Protein AF-A0A317U002-F1 (afdb_monomer_lite)

Sequence (296 aa):
SGICDQMRPELVIISLRNTHTSTTYTNFAEMVWNYVRNEPTSPEFNELAKSNKTKNYAREIAAQIRRLSRWWYPEQPKNKEYNEEREAYFDKIIEKAFIKEVFIVGKNNKLNSNSLIVNSLKDVTRNYRWGTQTDLQELARIYNINLHTLINGNAPYKPADTPQRPIITMDNQHNLHWTTCISFLGSNFKGKRYDSYTKDSVISKQEIKDIMQTYTQGFVALVTKRNHLEKAMQIIQLCDNRDFNVSDIVRMLSNYLQRSNFNNNSSFKKRADYIIARAEYFNEAADKPDGLDLSV

pLDDT: mean 72.38, std 18.13, range [23.83, 97.25]

Structure (mmCIF, N/CA/C/O backbone):
data_AF-A0A317U002-F1
#
_entry.id   AF-A0A317U002-F1
#
loop_
_atom_site.group_PDB
_atom_site.id
_atom_site.type_symbol
_atom_site.label_atom_id
_atom_site.label_alt_id
_atom_site.label_comp_id
_atom_site.label_asym_id
_atom_site.label_entity_id
_atom_site.label_seq_id
_atom_site.pdbx_PDB_ins_code
_atom_site.Cartn_x
_atom_site.Cartn_y
_atom_site.Cartn_z
_atom_site.occupancy
_atom_site.B_iso_or_equiv
_atom_site.auth_seq_id
_atom_site.auth_comp_id
_atom_site.auth_asym_id
_atom_site.auth_atom_id
_atom_site.pdbx_PDB_model_num
ATOM 1 N N . SER A 1 1 ? -21.652 -3.286 8.335 1.00 31.08 1 SER A N 1
ATOM 2 C CA . SER A 1 1 ? -21.401 -2.598 7.047 1.00 31.08 1 SER A CA 1
ATOM 3 C C . SER A 1 1 ? -20.939 -1.179 7.348 1.00 31.08 1 SER A C 1
ATOM 5 O O . SER A 1 1 ? -21.505 -0.576 8.245 1.00 31.08 1 SER A O 1
ATOM 7 N N . GLY A 1 2 ? -19.911 -0.654 6.668 1.00 29.95 2 GLY A N 1
ATOM 8 C CA . GLY A 1 2 ? -19.576 0.781 6.769 1.00 29.95 2 GLY A CA 1
ATOM 9 C C . GLY A 1 2 ? -18.211 1.170 7.355 1.00 29.95 2 GLY A C 1
ATOM 10 O O . GLY A 1 2 ? -18.153 2.056 8.197 1.00 29.95 2 GLY A O 1
ATOM 11 N N . ILE A 1 3 ? -17.107 0.570 6.889 1.00 23.83 3 ILE A N 1
ATOM 12 C CA . ILE A 1 3 ? -15.757 1.176 7.029 1.00 23.83 3 ILE A CA 1
ATOM 13 C C . ILE A 1 3 ? -15.038 1.318 5.664 1.00 23.83 3 ILE A C 1
ATOM 15 O O . ILE A 1 3 ? -14.108 2.107 5.535 1.00 23.83 3 ILE A O 1
ATOM 19 N N . CYS A 1 4 ? -15.499 0.645 4.599 1.00 26.03 4 CYS A N 1
ATOM 20 C CA . CYS A 1 4 ? -14.847 0.690 3.278 1.00 26.03 4 CYS A CA 1
ATOM 21 C C . CYS A 1 4 ? -15.161 1.930 2.415 1.00 26.03 4 CYS A C 1
ATOM 23 O O . CYS A 1 4 ? -14.442 2.172 1.453 1.00 26.03 4 CYS A O 1
ATOM 25 N N . ASP A 1 5 ? -16.152 2.761 2.757 1.00 26.30 5 ASP A N 1
ATOM 26 C CA . ASP A 1 5 ? -16.607 3.852 1.869 1.00 26.30 5 ASP A CA 1
ATOM 27 C C . ASP A 1 5 ? -15.737 5.128 1.896 1.00 26.30 5 ASP A C 1
ATOM 29 O O . ASP A 1 5 ? -16.110 6.148 1.315 1.00 26.30 5 ASP A O 1
ATOM 33 N N . GLN A 1 6 ? -14.576 5.126 2.569 1.00 29.81 6 GLN A N 1
ATOM 34 C CA . GLN A 1 6 ? -13.790 6.355 2.782 1.00 29.81 6 GLN A CA 1
ATOM 35 C C . GLN A 1 6 ? -12.279 6.279 2.502 1.00 29.81 6 GLN A C 1
ATOM 37 O O . GLN A 1 6 ? -11.559 7.201 2.889 1.00 29.81 6 GLN A O 1
ATOM 42 N N . MET A 1 7 ? -11.766 5.299 1.746 1.00 34.97 7 MET A N 1
ATOM 43 C CA . MET A 1 7 ? -10.474 5.525 1.068 1.00 34.97 7 MET A CA 1
ATOM 44 C C . MET A 1 7 ? -10.693 6.454 -0.130 1.00 34.97 7 MET A C 1
ATOM 46 O O . MET A 1 7 ? -10.945 6.030 -1.256 1.00 34.97 7 MET A O 1
ATOM 50 N N . ARG A 1 8 ? -10.653 7.763 0.137 1.00 39.03 8 ARG A N 1
ATOM 51 C CA . ARG A 1 8 ? -10.817 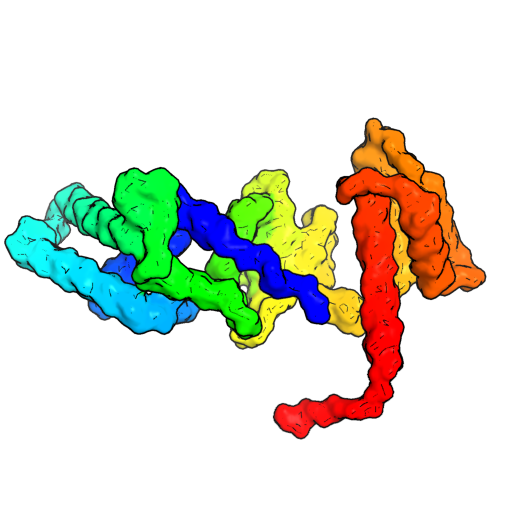8.801 -0.885 1.00 39.03 8 ARG A CA 1
ATOM 52 C C . ARG A 1 8 ? -9.689 8.718 -1.932 1.00 39.03 8 ARG A C 1
ATOM 54 O O . ARG A 1 8 ? -8.531 8.534 -1.550 1.00 39.03 8 ARG A O 1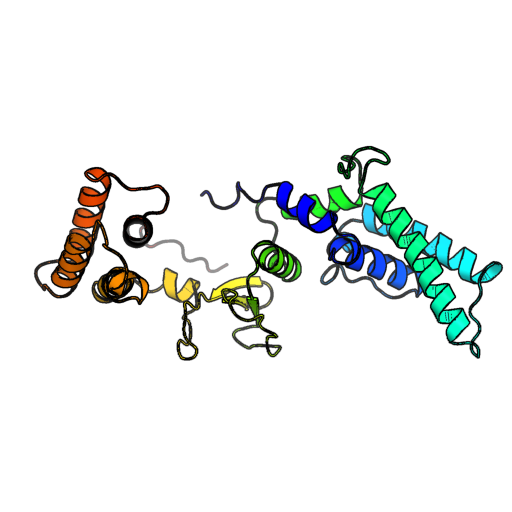
ATOM 61 N N . PRO A 1 9 ? -9.971 9.005 -3.222 1.00 40.53 9 PRO A N 1
ATOM 62 C CA . PRO A 1 9 ? -8.965 9.183 -4.285 1.00 40.53 9 PRO A CA 1
ATOM 63 C C . PRO A 1 9 ? -7.830 10.167 -3.939 1.00 40.53 9 PRO A C 1
ATOM 65 O O . PRO A 1 9 ? -6.773 10.164 -4.565 1.00 40.53 9 PRO A O 1
ATOM 68 N N . GLU A 1 10 ? -8.047 11.013 -2.932 1.00 36.78 10 GLU A N 1
ATOM 69 C CA . GLU A 1 10 ? -7.099 11.976 -2.374 1.00 36.78 10 GLU A CA 1
ATOM 70 C C . GLU A 1 10 ? -5.808 11.326 -1.835 1.00 36.78 10 GLU A C 1
ATOM 72 O O . GLU A 1 10 ? -4.740 11.919 -1.971 1.00 36.78 10 GLU A O 1
ATOM 77 N N . LEU A 1 11 ? -5.858 10.097 -1.303 1.00 42.50 11 LEU A N 1
ATOM 78 C CA . LEU A 1 11 ? -4.670 9.401 -0.775 1.00 42.50 11 LEU A CA 1
ATOM 79 C C . LEU A 1 11 ? -3.708 8.958 -1.892 1.00 42.50 11 LEU A C 1
ATOM 81 O O . LEU A 1 11 ? -2.495 9.151 -1.782 1.00 42.50 11 LEU A O 1
ATOM 85 N N . VAL A 1 12 ? -4.253 8.475 -3.014 1.00 47.28 12 VAL A N 1
ATOM 86 C CA . VAL A 1 12 ? -3.488 8.163 -4.237 1.00 47.28 12 VAL A CA 1
ATOM 87 C C . VAL A 1 12 ? -2.852 9.440 -4.805 1.00 47.28 12 VAL A C 1
ATOM 89 O O . VAL A 1 12 ? -1.703 9.436 -5.241 1.00 47.28 12 VAL A O 1
ATOM 92 N N . ILE A 1 13 ? -3.567 10.568 -4.731 1.00 45.62 13 ILE A N 1
ATOM 93 C CA . ILE A 1 13 ? -3.081 11.880 -5.185 1.00 45.62 13 ILE A CA 1
ATOM 94 C C . ILE A 1 13 ? -1.908 12.385 -4.327 1.00 45.62 13 ILE A C 1
ATOM 96 O O . ILE A 1 13 ? -0.990 12.997 -4.871 1.00 45.62 13 ILE A O 1
ATOM 100 N N . ILE A 1 14 ? -1.899 12.137 -3.012 1.00 43.91 14 ILE A N 1
ATOM 101 C CA . ILE A 1 14 ? -0.808 12.565 -2.115 1.00 43.91 14 ILE A CA 1
ATOM 102 C C . ILE A 1 14 ? 0.479 11.771 -2.383 1.00 43.91 14 ILE A C 1
ATOM 104 O O . ILE A 1 14 ? 1.555 12.369 -2.413 1.00 43.91 14 ILE A O 1
ATOM 108 N N . SER A 1 15 ? 0.387 10.458 -2.624 1.00 47.19 15 SER A N 1
ATOM 109 C CA . SER A 1 15 ? 1.554 9.608 -2.929 1.00 47.19 15 SER A CA 1
ATOM 110 C C . SER A 1 15 ? 2.247 9.980 -4.248 1.00 47.19 15 SER A C 1
ATOM 112 O O . SER A 1 15 ? 3.460 9.846 -4.370 1.00 47.19 15 SER A O 1
ATOM 114 N N . LEU A 1 16 ? 1.513 10.522 -5.224 1.00 52.19 16 LEU A N 1
ATOM 115 C CA . LEU A 1 16 ? 2.057 10.863 -6.544 1.00 52.19 16 LEU A CA 1
ATOM 116 C C . LEU A 1 16 ? 2.751 12.238 -6.604 1.00 52.19 16 LEU A C 1
ATOM 118 O O . LEU A 1 16 ? 3.517 12.489 -7.529 1.00 52.19 16 LEU A O 1
ATOM 122 N N . ARG A 1 17 ? 2.511 13.142 -5.642 1.00 49.91 17 ARG A N 1
ATOM 123 C CA . ARG A 1 17 ? 2.980 14.546 -5.704 1.00 49.91 17 ARG A CA 1
ATOM 124 C C . ARG A 1 17 ? 4.478 14.757 -5.452 1.00 49.91 17 ARG A C 1
ATOM 126 O O . ARG A 1 17 ? 4.971 15.823 -5.803 1.00 49.91 17 ARG A O 1
ATOM 133 N N . ASN A 1 18 ? 5.190 13.783 -4.883 1.00 54.31 18 ASN A N 1
ATOM 134 C CA . ASN A 1 18 ? 6.650 13.805 -4.740 1.00 54.31 18 ASN A CA 1
ATOM 135 C C . ASN A 1 18 ? 7.247 12.631 -5.530 1.00 54.31 18 ASN A C 1
ATOM 137 O O . ASN A 1 18 ? 7.277 11.508 -5.036 1.00 54.31 18 ASN A O 1
ATOM 141 N N . THR A 1 19 ? 7.710 12.876 -6.758 1.00 51.50 19 THR A N 1
ATOM 142 C CA . THR A 1 19 ? 8.148 11.823 -7.697 1.00 51.50 19 THR A CA 1
ATOM 143 C C . THR A 1 19 ? 9.286 10.964 -7.143 1.00 51.50 19 THR A C 1
ATOM 145 O O . THR A 1 19 ? 9.189 9.745 -7.193 1.00 51.50 19 THR A O 1
ATOM 148 N N . HIS A 1 20 ? 10.301 11.560 -6.511 1.00 44.16 20 HIS A N 1
ATOM 149 C CA . HIS A 1 20 ? 11.453 10.820 -5.970 1.00 44.16 20 HIS A CA 1
ATOM 150 C C . HIS A 1 20 ? 11.177 10.020 -4.683 1.00 44.16 20 HIS A C 1
ATOM 152 O O . HIS A 1 20 ? 12.019 9.224 -4.279 1.00 44.16 20 HIS A O 1
ATOM 158 N N . THR A 1 21 ? 10.024 10.206 -4.027 1.00 51.72 21 THR A N 1
ATOM 159 C CA . THR A 1 21 ? 9.635 9.445 -2.819 1.00 51.72 21 THR A CA 1
ATOM 160 C C . THR A 1 21 ? 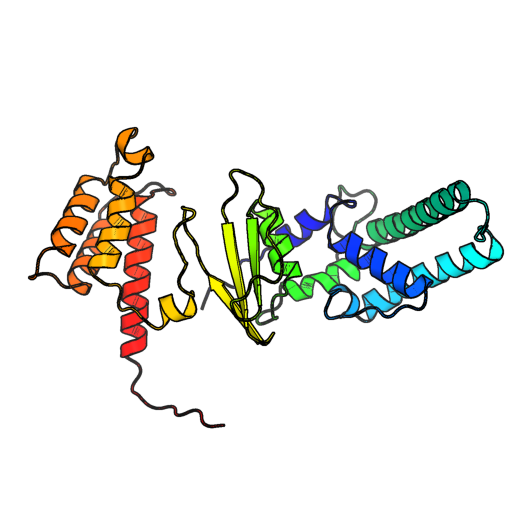8.306 8.708 -2.978 1.00 51.72 21 THR A C 1
ATOM 162 O O . THR A 1 21 ? 7.774 8.163 -2.011 1.00 51.72 21 THR A O 1
ATOM 165 N N . SER A 1 22 ? 7.769 8.674 -4.200 1.00 64.31 22 SER A N 1
ATOM 166 C CA . SER A 1 22 ? 6.554 7.942 -4.532 1.00 64.31 22 SER A CA 1
ATOM 167 C C . SER A 1 22 ? 6.888 6.475 -4.776 1.00 64.31 22 SER A C 1
ATOM 169 O O . SER A 1 22 ? 7.541 6.145 -5.764 1.00 64.31 22 SER A O 1
ATOM 171 N N . THR A 1 23 ? 6.367 5.573 -3.945 1.00 68.88 23 THR A N 1
ATOM 172 C CA . THR A 1 23 ? 6.436 4.119 -4.189 1.00 68.88 23 THR A CA 1
ATOM 173 C C . THR A 1 23 ? 5.848 3.729 -5.541 1.00 68.88 23 THR A C 1
ATOM 175 O O . THR A 1 23 ? 6.306 2.778 -6.162 1.00 68.88 23 THR A O 1
ATOM 178 N N . THR A 1 24 ? 4.881 4.492 -6.061 1.00 75.88 24 THR A N 1
ATOM 179 C CA . THR A 1 24 ? 4.344 4.257 -7.407 1.00 75.88 24 THR A CA 1
ATOM 180 C C . THR A 1 24 ? 5.380 4.552 -8.493 1.00 75.88 24 THR A C 1
ATOM 182 O O . THR A 1 24 ? 5.491 3.785 -9.450 1.00 75.88 24 THR A O 1
ATOM 185 N N . TYR A 1 25 ? 6.146 5.640 -8.354 1.00 81.25 25 TYR A N 1
ATOM 186 C CA . TYR A 1 25 ? 7.259 5.924 -9.259 1.00 81.25 25 TYR A CA 1
ATOM 187 C C . TYR A 1 25 ? 8.342 4.851 -9.137 1.00 81.25 25 TYR A C 1
ATOM 189 O O . TYR A 1 25 ? 8.749 4.305 -10.158 1.00 81.25 25 TYR A O 1
ATOM 197 N N . THR A 1 26 ? 8.743 4.492 -7.912 1.00 78.62 26 THR A N 1
ATOM 198 C CA . THR A 1 26 ? 9.732 3.433 -7.661 1.00 78.62 26 THR A CA 1
ATOM 199 C C . THR A 1 26 ? 9.319 2.118 -8.319 1.00 78.62 26 THR A C 1
ATOM 201 O O . THR A 1 26 ? 10.089 1.563 -9.096 1.00 78.62 26 THR A O 1
ATOM 204 N N . ASN A 1 27 ? 8.074 1.679 -8.119 1.00 81.94 27 ASN A N 1
ATOM 205 C CA . ASN A 1 27 ? 7.542 0.459 -8.726 1.00 81.94 27 ASN A CA 1
ATOM 206 C C . ASN A 1 27 ? 7.508 0.545 -10.258 1.00 81.94 27 ASN A C 1
ATOM 208 O O . ASN A 1 27 ? 7.795 -0.434 -10.948 1.00 81.94 27 ASN A O 1
ATOM 212 N N . PHE A 1 28 ? 7.149 1.700 -10.824 1.00 87.56 28 PHE A N 1
ATOM 213 C CA . PHE A 1 28 ? 7.162 1.873 -12.275 1.00 87.56 28 PHE A CA 1
ATOM 214 C C . PHE A 1 28 ? 8.589 1.820 -12.833 1.00 87.56 28 PHE A C 1
ATOM 216 O O . PHE A 1 28 ? 8.831 1.118 -13.814 1.00 87.56 28 PHE A O 1
ATOM 223 N N . ALA A 1 29 ? 9.528 2.520 -12.195 1.00 86.00 29 ALA A N 1
ATOM 224 C CA . ALA A 1 29 ? 10.922 2.574 -12.609 1.00 86.00 29 ALA A CA 1
ATOM 225 C C . ALA A 1 29 ? 11.606 1.209 -12.507 1.00 86.00 29 ALA A C 1
ATOM 227 O O . ALA A 1 29 ? 12.242 0.776 -13.466 1.00 86.00 29 ALA A O 1
ATOM 228 N N . GLU A 1 30 ? 11.404 0.493 -11.401 1.00 85.06 30 GLU A N 1
ATOM 229 C CA . GLU A 1 30 ? 11.897 -0.872 -11.222 1.00 85.06 30 GLU A CA 1
ATOM 230 C C . GLU A 1 30 ? 11.338 -1.808 -12.299 1.00 85.06 30 GLU A C 1
ATOM 232 O O . GLU A 1 30 ? 12.091 -2.533 -12.940 1.00 85.06 30 GLU A O 1
ATOM 237 N N . MET A 1 31 ? 10.034 -1.741 -12.587 1.00 90.25 31 MET A N 1
ATOM 238 C CA . MET A 1 31 ? 9.432 -2.555 -13.646 1.00 90.25 31 MET A CA 1
ATOM 239 C C . MET A 1 31 ? 10.043 -2.257 -15.024 1.00 90.25 31 MET A C 1
ATOM 241 O O . MET A 1 31 ? 10.293 -3.185 -15.795 1.00 90.25 31 MET A O 1
ATOM 245 N N . VAL A 1 32 ? 10.302 -0.986 -15.352 1.00 93.88 32 VAL A N 1
ATOM 246 C CA . VAL A 1 32 ? 10.993 -0.622 -16.600 1.00 93.88 32 VAL A CA 1
ATOM 247 C C . VAL A 1 32 ? 12.404 -1.204 -16.621 1.00 93.88 32 VAL A C 1
ATOM 249 O O . VAL A 1 32 ? 12.782 -1.808 -17.623 1.00 93.88 32 VAL A O 1
ATOM 252 N N . TRP A 1 33 ? 13.162 -1.071 -15.534 1.00 89.38 33 TRP A N 1
ATOM 253 C CA . TRP A 1 33 ? 14.523 -1.595 -15.432 1.00 89.38 33 TRP A CA 1
ATOM 254 C C . TRP A 1 33 ? 14.590 -3.118 -15.529 1.00 89.38 33 TRP A C 1
ATOM 256 O O . TRP A 1 33 ? 15.413 -3.638 -16.286 1.00 89.38 33 TRP A O 1
ATOM 266 N N . ASN A 1 34 ? 13.678 -3.826 -14.865 1.00 88.25 34 ASN A N 1
ATOM 267 C CA . ASN A 1 34 ? 13.561 -5.277 -14.968 1.00 88.25 34 ASN A CA 1
ATOM 268 C C . ASN A 1 34 ? 13.306 -5.672 -16.421 1.00 88.25 34 ASN A C 1
ATOM 270 O O . ASN A 1 34 ? 13.994 -6.533 -16.970 1.00 88.25 34 ASN A O 1
ATOM 274 N N . TYR A 1 35 ? 12.400 -4.964 -17.110 1.00 94.44 35 TYR A N 1
ATOM 275 C CA . TYR A 1 35 ? 12.258 -5.163 -18.543 1.00 94.44 35 TYR A CA 1
ATOM 276 C C . TYR A 1 35 ? 13.557 -4.853 -19.273 1.00 94.44 35 TYR A C 1
ATOM 278 O O . TYR A 1 35 ? 14.008 -5.733 -19.981 1.00 94.44 35 TYR A O 1
ATOM 286 N N . VAL A 1 36 ? 14.228 -3.712 -19.099 1.00 91.62 36 VAL A N 1
ATOM 287 C CA . VAL A 1 36 ? 15.509 -3.425 -19.784 1.00 91.62 36 VAL A CA 1
ATOM 288 C C . VAL A 1 36 ? 16.495 -4.597 -19.661 1.00 91.62 36 VAL A C 1
ATOM 290 O O . VAL A 1 36 ? 17.030 -5.021 -20.689 1.00 91.62 36 VAL A O 1
ATOM 293 N N . ARG A 1 37 ? 16.620 -5.182 -18.464 1.00 88.94 37 ARG A N 1
ATOM 294 C CA . ARG A 1 37 ? 17.551 -6.268 -18.104 1.00 88.94 37 ARG A CA 1
ATOM 295 C C . ARG A 1 37 ? 17.073 -7.688 -18.447 1.00 88.94 37 ARG A C 1
ATOM 297 O O . ARG A 1 37 ? 17.836 -8.632 -18.290 1.00 88.94 37 ARG A O 1
ATOM 304 N N . ASN A 1 38 ? 15.861 -7.850 -18.987 1.00 87.62 38 ASN A N 1
ATOM 305 C CA . ASN A 1 38 ? 15.193 -9.154 -19.169 1.00 87.62 38 ASN A CA 1
ATOM 306 C C . ASN A 1 38 ? 14.967 -9.921 -17.851 1.00 87.62 38 ASN A C 1
ATOM 308 O O . ASN A 1 38 ? 14.936 -11.149 -17.834 1.00 87.62 38 ASN A O 1
ATOM 312 N N . GLU A 1 39 ? 14.776 -9.197 -16.758 1.00 83.25 39 GLU A N 1
ATOM 313 C CA . GLU A 1 39 ? 14.458 -9.743 -15.446 1.00 83.25 39 GLU A CA 1
ATOM 314 C C . GLU A 1 39 ? 12.933 -9.843 -15.255 1.00 83.25 39 GLU A C 1
ATOM 316 O O . GLU A 1 39 ? 12.160 -9.064 -15.835 1.00 83.25 39 GLU A O 1
ATOM 321 N N . PRO A 1 40 ? 12.455 -10.816 -14.462 1.00 77.38 40 PRO A N 1
ATOM 322 C CA . PRO A 1 40 ? 11.034 -10.947 -14.177 1.00 77.38 40 PRO A CA 1
ATOM 323 C C . PRO A 1 40 ? 10.522 -9.754 -13.359 1.00 77.38 40 PRO A C 1
ATOM 325 O O . PRO A 1 40 ? 11.196 -9.238 -12.476 1.00 77.38 40 PRO A O 1
ATOM 328 N N . THR A 1 41 ? 9.279 -9.340 -13.613 1.00 74.88 41 THR A N 1
ATOM 329 C CA . THR A 1 41 ? 8.548 -8.424 -12.724 1.00 74.88 41 THR A CA 1
ATOM 330 C C . THR A 1 41 ? 7.482 -9.218 -11.983 1.00 74.88 41 THR A C 1
ATOM 332 O O . THR A 1 41 ? 6.560 -9.736 -12.617 1.00 74.88 41 THR A O 1
ATOM 335 N N . SER A 1 42 ? 7.594 -9.317 -10.658 1.00 71.06 42 SER A N 1
ATOM 336 C CA . SER A 1 42 ? 6.609 -10.039 -9.851 1.00 71.06 42 SER A CA 1
ATOM 337 C C . SER A 1 42 ? 5.379 -9.166 -9.560 1.00 71.06 42 SER A C 1
ATOM 339 O O . SER A 1 42 ? 5.527 -8.090 -8.978 1.00 71.06 42 SER A O 1
ATOM 341 N N . PRO A 1 43 ? 4.155 -9.613 -9.900 1.00 67.81 43 PRO A N 1
ATOM 342 C CA . PRO A 1 43 ? 2.920 -8.924 -9.522 1.00 67.81 43 PRO A CA 1
ATOM 343 C C . PRO A 1 43 ? 2.605 -9.003 -8.020 1.00 67.81 43 PRO A C 1
ATOM 345 O O . PRO A 1 43 ? 1.695 -8.316 -7.561 1.00 67.81 43 PRO A O 1
ATOM 348 N N . GLU A 1 44 ? 3.337 -9.826 -7.266 1.00 58.28 44 GLU A N 1
ATOM 349 C CA . GLU A 1 44 ? 3.209 -9.946 -5.809 1.00 58.28 44 GLU A CA 1
ATOM 350 C C . GLU A 1 44 ? 3.908 -8.788 -5.088 1.00 58.28 44 GLU A C 1
ATOM 352 O O . GLU A 1 44 ? 3.410 -8.308 -4.074 1.00 58.28 44 GLU A O 1
ATOM 357 N N . PHE A 1 45 ? 5.024 -8.304 -5.647 1.00 61.34 45 PHE A N 1
ATOM 358 C CA . PHE A 1 45 ? 5.827 -7.213 -5.082 1.00 61.34 45 PHE A CA 1
ATOM 359 C C . PHE A 1 45 ? 5.640 -5.883 -5.825 1.00 61.34 45 PHE A C 1
ATOM 361 O O . PHE A 1 45 ? 5.938 -4.823 -5.284 1.00 61.34 45 PHE A O 1
ATOM 368 N N . ASN A 1 46 ? 5.103 -5.922 -7.049 1.00 70.81 46 ASN A N 1
ATOM 369 C CA . ASN A 1 46 ? 4.839 -4.744 -7.863 1.00 70.81 46 ASN A CA 1
ATOM 370 C C . ASN A 1 46 ? 3.380 -4.713 -8.336 1.00 70.81 46 ASN A C 1
ATOM 372 O O . ASN A 1 46 ? 2.998 -5.314 -9.342 1.00 70.81 46 ASN A O 1
ATOM 376 N N . GLU A 1 47 ? 2.568 -3.942 -7.620 1.00 71.44 47 GLU A N 1
ATOM 377 C CA . GLU A 1 47 ? 1.150 -3.686 -7.894 1.00 71.44 47 GLU A CA 1
ATOM 378 C C . GLU A 1 47 ? 0.852 -3.308 -9.355 1.00 71.44 47 GLU A C 1
ATOM 380 O O . GLU A 1 47 ? -0.137 -3.759 -9.939 1.00 71.44 47 GLU A O 1
ATOM 385 N N . LEU A 1 48 ? 1.731 -2.521 -9.985 1.00 78.88 48 LEU A N 1
ATOM 386 C CA . LEU A 1 48 ? 1.548 -2.069 -11.365 1.00 78.88 48 LEU A CA 1
ATOM 387 C C . LEU A 1 48 ? 1.641 -3.229 -12.367 1.00 78.88 48 LEU A C 1
ATOM 389 O O . LEU A 1 48 ? 1.019 -3.176 -13.432 1.00 78.88 48 LEU A O 1
ATOM 393 N N . ALA A 1 49 ? 2.351 -4.306 -12.019 1.00 82.50 49 ALA A N 1
ATOM 394 C CA . ALA A 1 49 ? 2.509 -5.484 -12.867 1.00 82.50 49 ALA A CA 1
ATOM 395 C C . ALA A 1 49 ? 1.236 -6.353 -12.958 1.00 82.50 49 ALA A C 1
ATOM 397 O O . ALA A 1 49 ? 1.115 -7.186 -13.867 1.00 82.50 49 ALA A O 1
ATOM 398 N N . LYS A 1 50 ? 0.235 -6.117 -12.096 1.00 79.12 50 LYS A N 1
ATOM 399 C CA . LYS A 1 50 ? -1.106 -6.719 -12.223 1.00 79.12 50 LYS A CA 1
ATOM 400 C C . LYS A 1 50 ? -1.842 -6.209 -13.472 1.00 79.12 50 LYS A C 1
ATOM 402 O O . LYS A 1 50 ? -2.636 -6.932 -14.070 1.00 79.12 50 LYS A O 1
ATOM 407 N N . SER A 1 51 ? -1.539 -4.991 -13.931 1.00 83.81 51 SER A N 1
ATOM 408 C CA . SER A 1 51 ? -2.151 -4.384 -15.118 1.00 83.81 51 SER A CA 1
ATOM 409 C C . SER A 1 51 ? -1.370 -4.708 -16.393 1.00 83.81 51 SER A C 1
ATOM 411 O O . SER A 1 51 ? -0.244 -4.251 -16.592 1.00 83.81 51 SER A O 1
ATOM 413 N N . ASN A 1 52 ? -1.989 -5.437 -17.330 1.00 87.62 52 ASN A N 1
ATOM 414 C CA . ASN A 1 52 ? -1.392 -5.686 -18.651 1.00 87.62 52 ASN A CA 1
ATOM 415 C C . ASN A 1 52 ? -1.104 -4.391 -19.423 1.00 87.62 52 ASN A C 1
ATOM 417 O O . ASN A 1 52 ? -0.090 -4.309 -20.112 1.00 87.62 52 ASN A O 1
ATOM 421 N N . LYS A 1 53 ? -1.951 -3.364 -19.274 1.00 89.00 53 LYS A N 1
ATOM 422 C CA . LYS A 1 53 ? -1.739 -2.068 -19.932 1.00 89.00 53 LYS A CA 1
ATOM 423 C C . LYS A 1 53 ? -0.499 -1.363 -19.382 1.00 89.00 53 LYS A C 1
ATOM 425 O O . LYS A 1 53 ? 0.322 -0.886 -20.157 1.00 89.00 53 LYS A O 1
ATOM 430 N N . THR A 1 54 ? -0.330 -1.366 -18.061 1.00 88.94 54 THR A N 1
ATOM 431 C CA . THR A 1 54 ? 0.823 -0.738 -17.403 1.00 88.94 54 THR A CA 1
ATOM 432 C C . THR A 1 54 ? 2.114 -1.498 -17.713 1.00 88.94 54 THR A C 1
ATOM 434 O O . THR A 1 54 ? 3.132 -0.875 -18.006 1.00 88.94 54 THR A O 1
ATOM 437 N N . LYS A 1 55 ? 2.064 -2.839 -17.771 1.00 91.81 55 LYS A N 1
ATOM 438 C CA . LYS A 1 55 ? 3.188 -3.667 -18.241 1.00 91.81 55 LYS A CA 1
ATOM 439 C C . LYS A 1 55 ? 3.592 -3.347 -19.676 1.00 91.81 55 LYS A C 1
ATOM 441 O O . LYS A 1 55 ? 4.779 -3.223 -19.950 1.00 91.81 55 LYS A O 1
ATOM 446 N N . ASN A 1 56 ? 2.629 -3.223 -20.589 1.00 93.75 56 ASN A N 1
ATOM 447 C CA . ASN A 1 56 ? 2.923 -2.901 -21.985 1.00 93.75 56 ASN A CA 1
ATOM 448 C C . ASN A 1 56 ? 3.566 -1.519 -22.113 1.00 93.75 56 ASN A C 1
ATOM 450 O O . ASN A 1 56 ? 4.595 -1.403 -22.769 1.00 93.75 56 ASN A O 1
ATOM 454 N N . TYR A 1 57 ? 3.053 -0.521 -21.391 1.00 95.19 57 TYR A N 1
ATOM 455 C CA . TYR A 1 57 ? 3.666 0.805 -21.360 1.00 95.19 57 TYR A CA 1
ATOM 456 C C . TYR A 1 57 ? 5.107 0.769 -20.823 1.00 95.19 57 TYR A C 1
ATOM 458 O O . TYR A 1 57 ? 6.020 1.298 -21.448 1.00 95.19 57 TYR A O 1
ATOM 466 N N . ALA A 1 58 ? 5.361 0.062 -19.717 1.00 95.19 58 ALA A N 1
ATOM 467 C CA . ALA A 1 58 ? 6.720 -0.093 -19.196 1.00 95.19 58 ALA A CA 1
ATOM 468 C C . ALA A 1 58 ? 7.660 -0.819 -20.180 1.00 95.19 58 ALA A C 1
ATOM 470 O O . ALA A 1 58 ? 8.828 -0.448 -20.300 1.00 95.19 58 ALA A O 1
ATOM 471 N N . ARG A 1 59 ? 7.159 -1.807 -20.936 1.00 96.00 59 ARG A N 1
ATOM 472 C CA . ARG A 1 59 ? 7.927 -2.477 -22.001 1.00 96.00 59 ARG A CA 1
ATOM 473 C C . ARG A 1 59 ? 8.264 -1.544 -23.158 1.00 96.00 59 ARG A C 1
ATOM 475 O O . ARG A 1 59 ? 9.357 -1.662 -23.703 1.00 96.00 59 ARG A O 1
ATOM 482 N N . GLU A 1 60 ? 7.369 -0.634 -23.532 1.00 96.94 60 GLU A N 1
ATOM 483 C CA . GLU A 1 60 ? 7.634 0.372 -24.570 1.00 96.94 60 GLU A CA 1
ATOM 484 C C . GLU A 1 60 ? 8.793 1.290 -24.159 1.00 96.94 60 GLU A C 1
ATOM 486 O O . GLU A 1 60 ? 9.743 1.468 -24.927 1.00 96.94 60 GLU A O 1
ATOM 491 N N . ILE A 1 61 ? 8.773 1.792 -22.919 1.00 97.25 61 ILE A N 1
ATOM 492 C CA . ILE A 1 61 ? 9.867 2.611 -22.374 1.00 97.25 61 ILE A CA 1
ATOM 493 C C . ILE A 1 61 ? 11.166 1.799 -22.280 1.00 97.25 61 ILE A C 1
ATOM 495 O O . ILE A 1 61 ? 12.226 2.264 -22.704 1.00 97.25 61 ILE A O 1
ATOM 499 N N . ALA A 1 62 ? 11.096 0.550 -21.813 1.00 96.69 62 ALA A N 1
ATOM 500 C CA . ALA A 1 62 ? 12.255 -0.336 -21.763 1.00 96.69 62 ALA A CA 1
ATOM 501 C C . ALA A 1 62 ? 12.842 -0.611 -23.158 1.00 96.69 62 ALA A C 1
ATOM 503 O O . ALA A 1 62 ? 14.060 -0.634 -23.325 1.00 96.69 62 ALA A O 1
ATOM 504 N N . ALA A 1 63 ? 12.005 -0.780 -24.185 1.00 95.88 63 ALA A N 1
ATOM 505 C CA . ALA A 1 63 ? 12.457 -0.969 -25.561 1.00 95.88 63 ALA A CA 1
ATOM 506 C C . ALA A 1 63 ? 13.171 0.281 -26.101 1.00 95.88 63 ALA A C 1
ATOM 508 O O . ALA A 1 63 ? 14.197 0.159 -26.778 1.00 95.88 63 ALA A O 1
ATOM 509 N N . GLN A 1 64 ? 12.681 1.479 -25.758 1.00 95.44 64 GLN A N 1
ATOM 510 C CA . GLN A 1 64 ? 13.357 2.738 -26.071 1.00 95.44 64 GLN A CA 1
ATOM 511 C C . GLN A 1 64 ? 14.743 2.805 -25.418 1.00 95.44 64 GLN A C 1
ATOM 513 O O . GLN A 1 64 ? 15.719 3.100 -26.114 1.00 95.44 64 GLN A O 1
ATOM 518 N N . ILE A 1 65 ? 14.841 2.497 -24.120 1.00 95.44 65 ILE A N 1
ATOM 519 C CA . ILE A 1 65 ? 16.113 2.490 -23.382 1.00 95.44 65 ILE A CA 1
ATOM 520 C C . ILE A 1 65 ? 17.067 1.455 -23.974 1.00 95.44 65 ILE A C 1
ATOM 522 O O . ILE A 1 65 ? 18.192 1.803 -24.310 1.00 95.44 65 ILE A O 1
ATOM 526 N N . ARG A 1 66 ? 16.618 0.217 -24.219 1.00 94.06 66 ARG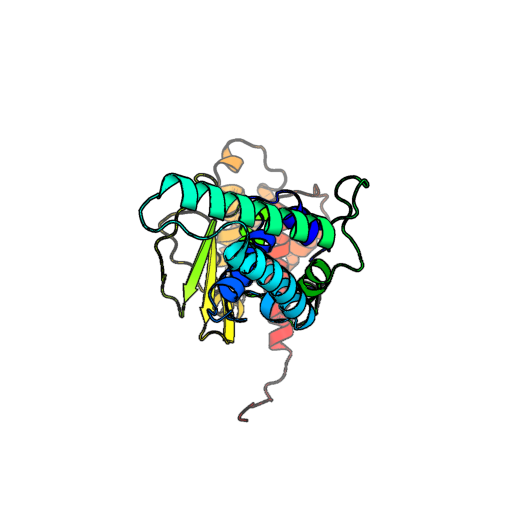 A N 1
ATOM 527 C CA . ARG A 1 66 ? 17.442 -0.824 -24.857 1.00 94.06 66 ARG A CA 1
ATOM 528 C C . ARG A 1 66 ? 17.994 -0.368 -26.205 1.00 94.06 66 ARG A C 1
ATOM 530 O O . ARG A 1 66 ? 19.178 -0.550 -26.480 1.00 94.06 66 ARG A O 1
ATOM 537 N N . ARG A 1 67 ? 17.169 0.272 -27.040 1.00 92.94 67 ARG A N 1
ATOM 538 C CA . ARG A 1 67 ? 17.614 0.808 -28.334 1.00 92.94 67 ARG A CA 1
ATOM 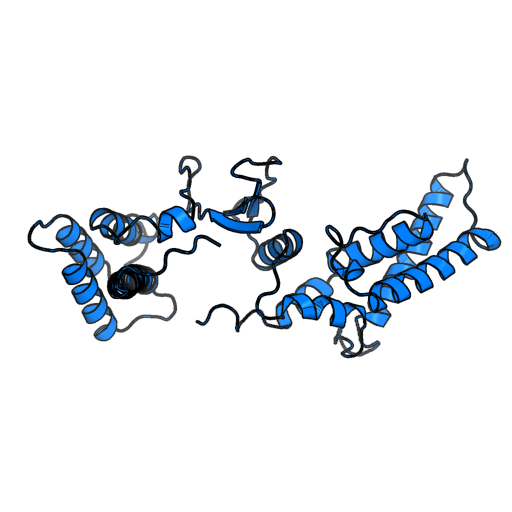539 C C . ARG A 1 67 ? 18.692 1.881 -28.161 1.00 92.94 67 ARG A C 1
ATOM 541 O O . ARG A 1 67 ? 19.705 1.819 -28.851 1.00 92.94 67 ARG A O 1
ATOM 548 N N . LEU A 1 68 ? 18.496 2.828 -27.241 1.00 92.56 68 LEU A N 1
ATOM 549 C CA . LEU A 1 68 ? 19.491 3.863 -26.938 1.00 92.56 68 LEU A CA 1
ATOM 550 C C . LEU A 1 68 ? 20.778 3.248 -26.382 1.00 92.56 68 LEU A C 1
ATOM 552 O O . LEU A 1 68 ? 21.859 3.566 -26.865 1.00 92.56 68 LEU A O 1
ATOM 556 N N . SER A 1 69 ? 20.654 2.302 -25.452 1.00 89.19 69 SER A N 1
ATOM 557 C CA . SER A 1 69 ? 21.773 1.597 -24.830 1.00 89.19 69 SER A CA 1
ATOM 558 C C . SER A 1 69 ? 22.597 0.766 -25.809 1.00 89.19 69 SER A C 1
ATOM 560 O O . SER A 1 69 ? 23.758 0.498 -25.551 1.00 89.19 69 SER A O 1
ATOM 562 N N . ARG A 1 70 ? 22.019 0.343 -26.936 1.00 86.44 70 ARG A N 1
ATOM 563 C CA . ARG A 1 70 ? 22.731 -0.461 -27.933 1.00 86.44 70 ARG A CA 1
ATOM 564 C C . ARG A 1 70 ? 23.491 0.390 -28.945 1.00 86.44 70 ARG A C 1
ATOM 566 O O . ARG A 1 70 ? 24.546 -0.028 -29.403 1.00 86.44 70 ARG A O 1
ATOM 573 N N . TRP A 1 71 ? 22.938 1.541 -29.326 1.00 81.75 71 TRP A N 1
ATOM 574 C CA . TRP A 1 71 ? 23.401 2.278 -30.508 1.00 81.75 71 TRP A CA 1
ATOM 575 C C . TRP A 1 71 ? 23.924 3.679 -30.224 1.00 81.75 71 TRP A C 1
ATOM 577 O O . TRP A 1 71 ? 24.730 4.185 -30.994 1.00 81.75 71 TRP A O 1
ATOM 587 N N . TRP A 1 72 ? 23.445 4.323 -29.163 1.00 79.56 72 TRP A N 1
ATOM 588 C CA . TRP A 1 72 ? 23.677 5.750 -28.940 1.00 79.56 72 TRP A CA 1
ATOM 589 C C . TRP A 1 72 ? 24.416 6.026 -27.635 1.00 79.56 72 TRP A C 1
ATOM 591 O O . TRP A 1 72 ? 25.232 6.938 -27.567 1.00 79.56 72 TRP A O 1
ATOM 601 N N . TYR A 1 73 ? 24.158 5.212 -26.612 1.00 84.12 73 TYR A N 1
ATOM 602 C CA . TYR A 1 73 ? 24.768 5.366 -25.299 1.00 84.12 73 TYR A CA 1
ATOM 603 C C . TYR A 1 73 ? 25.122 3.998 -24.686 1.00 84.12 73 TYR A C 1
ATOM 605 O O . TYR A 1 73 ? 24.462 3.545 -23.744 1.00 84.12 73 TYR A O 1
ATOM 613 N N . PRO A 1 74 ? 26.091 3.274 -25.287 1.00 89.25 74 PRO A N 1
ATOM 614 C CA . PRO A 1 74 ? 26.487 1.938 -24.852 1.00 89.25 74 PRO A CA 1
ATOM 615 C C . PRO A 1 74 ? 27.286 1.953 -23.559 1.00 89.25 74 PRO A C 1
ATOM 617 O O . PRO A 1 74 ? 28.014 2.895 -23.291 1.00 89.25 74 PRO A O 1
ATOM 620 N N . GLU A 1 75 ? 27.154 0.890 -22.770 1.00 88.88 75 GLU A N 1
ATOM 621 C CA . GLU A 1 75 ? 27.928 0.709 -21.541 1.00 88.88 75 GLU A CA 1
ATOM 622 C C . GLU A 1 75 ? 29.437 0.676 -21.830 1.00 88.88 75 GLU A C 1
ATOM 624 O O . GLU A 1 75 ? 29.885 0.099 -22.824 1.00 88.88 75 GLU A O 1
ATOM 629 N N . GLN A 1 76 ? 30.224 1.272 -20.935 1.00 91.25 76 GLN A N 1
ATOM 630 C CA . GLN A 1 76 ? 31.682 1.255 -20.979 1.00 91.25 76 GLN A CA 1
ATOM 631 C C . GLN A 1 76 ? 32.221 0.493 -19.761 1.00 91.25 76 GLN A C 1
ATOM 633 O O . GLN A 1 76 ? 32.364 1.082 -18.691 1.00 91.25 76 GLN A O 1
ATOM 638 N N . PRO A 1 77 ? 32.582 -0.799 -19.881 1.00 88.88 77 PRO A N 1
ATOM 639 C CA . PRO A 1 77 ? 32.882 -1.655 -18.724 1.00 88.88 77 PRO A CA 1
ATOM 640 C C . PRO A 1 77 ? 33.992 -1.147 -17.792 1.00 88.88 77 PRO A C 1
ATOM 642 O O . PRO A 1 77 ? 34.035 -1.504 -16.620 1.00 88.88 77 PRO A O 1
ATOM 645 N N . LYS A 1 78 ? 34.912 -0.324 -18.309 1.00 93.56 78 LYS A N 1
ATOM 646 C CA . LYS A 1 78 ? 36.051 0.225 -17.556 1.00 93.56 78 LYS A CA 1
ATOM 647 C C . LYS A 1 78 ? 35.835 1.658 -17.061 1.00 93.56 78 LYS A C 1
ATOM 649 O O . LYS A 1 78 ? 36.724 2.198 -16.413 1.00 93.56 78 LYS A O 1
ATOM 654 N N . ASN A 1 79 ? 34.694 2.276 -17.366 1.00 92.62 79 ASN A N 1
ATOM 655 C CA . ASN A 1 79 ? 34.406 3.665 -17.025 1.00 92.62 79 ASN A CA 1
ATOM 656 C C . ASN A 1 79 ? 33.149 3.746 -16.151 1.00 92.62 79 ASN A C 1
ATOM 658 O O . ASN A 1 79 ? 32.025 3.860 -16.639 1.00 92.62 79 ASN A O 1
ATOM 662 N N . LYS A 1 80 ? 33.362 3.638 -14.837 1.00 91.75 80 LYS A N 1
ATOM 663 C CA . LYS A 1 80 ? 32.284 3.623 -13.844 1.00 91.75 80 LYS A CA 1
ATOM 664 C C . LYS A 1 80 ? 31.488 4.932 -13.833 1.00 91.75 80 LYS A C 1
ATOM 666 O O . LYS A 1 80 ? 30.267 4.871 -13.856 1.00 91.75 80 LYS A O 1
ATOM 671 N N . GLU A 1 81 ? 32.169 6.077 -13.855 1.00 93.38 81 GLU A N 1
ATOM 672 C CA . GLU A 1 81 ? 31.540 7.407 -13.843 1.00 93.38 81 GLU A CA 1
ATOM 673 C C . GLU A 1 81 ? 30.618 7.595 -15.055 1.00 93.38 81 GLU A C 1
ATOM 675 O O . GLU A 1 81 ? 29.448 7.933 -14.905 1.00 93.38 81 GLU A O 1
ATOM 680 N N . TYR A 1 82 ? 31.094 7.232 -16.249 1.00 93.06 82 TYR A N 1
ATOM 681 C CA . TYR A 1 82 ? 30.269 7.243 -17.456 1.00 93.06 82 TYR A CA 1
ATOM 682 C C . TYR A 1 82 ? 29.028 6.345 -17.334 1.00 93.06 82 TYR A C 1
ATOM 684 O O . TYR A 1 82 ? 27.937 6.732 -17.753 1.00 93.06 82 TYR A O 1
ATOM 692 N N . ASN A 1 83 ? 29.166 5.139 -16.771 1.00 88.88 83 ASN A N 1
ATOM 693 C CA . ASN A 1 83 ? 28.027 4.233 -16.611 1.00 88.88 83 ASN A CA 1
ATOM 694 C C . ASN A 1 83 ? 27.012 4.760 -15.586 1.00 88.88 83 ASN A C 1
ATOM 696 O O . ASN A 1 83 ? 25.813 4.594 -15.796 1.00 88.88 83 ASN A O 1
ATOM 700 N N . GLU A 1 84 ? 27.465 5.428 -14.524 1.00 87.50 84 GLU A N 1
ATOM 701 C CA . GLU A 1 84 ? 26.591 6.095 -13.551 1.00 87.50 84 GLU A CA 1
ATOM 702 C C . GLU A 1 84 ? 25.822 7.258 -14.198 1.00 87.50 84 GLU A C 1
ATOM 704 O O . GLU A 1 84 ? 24.597 7.333 -14.077 1.00 87.50 84 GLU A O 1
ATOM 709 N N . GLU A 1 85 ? 26.497 8.115 -14.971 1.00 89.19 85 GLU A N 1
ATOM 710 C CA . GLU A 1 85 ? 25.843 9.182 -15.744 1.00 89.19 85 GLU A CA 1
ATOM 711 C C . GLU A 1 85 ? 24.854 8.629 -16.776 1.00 89.19 85 GLU A C 1
ATOM 713 O O . GLU A 1 85 ? 23.791 9.209 -17.028 1.00 89.19 85 GLU A O 1
ATOM 718 N N . ARG A 1 86 ? 25.192 7.487 -17.377 1.00 90.06 86 ARG A N 1
ATOM 719 C CA . ARG A 1 86 ? 24.345 6.776 -18.330 1.00 90.06 86 ARG A CA 1
ATOM 720 C C . ARG A 1 86 ? 23.068 6.245 -17.697 1.00 90.06 86 ARG A C 1
ATOM 722 O O . ARG A 1 86 ? 21.992 6.475 -18.250 1.00 90.06 86 ARG A O 1
ATOM 729 N N . GLU A 1 87 ? 23.161 5.573 -16.556 1.00 87.31 87 GLU A N 1
ATOM 730 C CA . GLU A 1 87 ? 21.980 5.112 -15.819 1.00 87.31 87 GLU A CA 1
ATOM 731 C C . GLU A 1 87 ? 21.122 6.313 -15.379 1.00 87.31 87 GLU A C 1
ATOM 733 O O . GLU A 1 87 ? 19.920 6.324 -15.640 1.00 87.31 87 GLU A O 1
ATOM 738 N N . ALA A 1 88 ? 21.734 7.394 -14.875 1.00 86.81 88 ALA A N 1
ATOM 739 C CA . ALA A 1 88 ? 21.017 8.617 -14.498 1.00 86.81 88 ALA A CA 1
ATOM 740 C C . ALA A 1 88 ? 20.294 9.293 -15.682 1.00 86.81 88 ALA A C 1
ATOM 742 O O . ALA A 1 88 ? 19.215 9.879 -15.529 1.00 86.81 88 ALA A O 1
ATOM 743 N N . TYR A 1 89 ? 20.863 9.226 -16.889 1.00 90.06 89 TYR A N 1
ATOM 744 C CA . TYR A 1 89 ? 20.193 9.687 -18.105 1.00 90.06 89 TYR A CA 1
ATOM 745 C C . TYR A 1 89 ? 18.948 8.846 -18.418 1.00 90.06 89 TYR A C 1
ATOM 747 O O . TYR A 1 89 ? 17.901 9.404 -18.763 1.00 90.06 89 TYR A O 1
ATOM 755 N N . PHE A 1 90 ? 19.030 7.522 -18.277 1.00 92.56 90 PHE A N 1
ATOM 756 C CA . PHE A 1 90 ? 17.884 6.638 -18.486 1.00 92.56 90 PHE A CA 1
ATOM 757 C C . PHE A 1 90 ? 16.820 6.789 -17.399 1.00 92.56 90 PHE A C 1
ATOM 759 O O . PHE A 1 90 ? 15.638 6.845 -17.740 1.00 92.56 90 PHE A O 1
ATOM 766 N N . ASP A 1 91 ? 17.205 7.005 -16.143 1.00 87.44 91 ASP A N 1
ATOM 767 C CA . ASP A 1 91 ? 16.268 7.339 -15.068 1.00 87.44 91 ASP A CA 1
ATOM 768 C C . ASP A 1 91 ? 15.463 8.605 -15.394 1.00 87.44 91 ASP A C 1
ATOM 770 O O . ASP A 1 91 ? 14.244 8.629 -15.225 1.00 87.44 91 ASP A O 1
ATOM 774 N N . LYS A 1 92 ? 16.087 9.633 -15.990 1.00 88.38 92 LYS A N 1
ATOM 775 C CA . LYS A 1 92 ? 15.362 10.829 -16.466 1.00 88.38 92 LYS A CA 1
ATOM 776 C C . LYS A 1 92 ? 14.371 10.530 -17.595 1.00 88.38 92 LYS A C 1
ATOM 778 O O . LYS A 1 92 ? 13.374 11.244 -17.729 1.00 88.38 92 LYS A O 1
ATOM 783 N N . ILE A 1 93 ? 14.625 9.526 -18.439 1.00 92.81 93 ILE A N 1
ATOM 784 C CA . ILE A 1 93 ? 13.652 9.081 -19.453 1.00 92.81 93 ILE A CA 1
ATOM 785 C C . ILE A 1 93 ? 12.445 8.448 -18.762 1.00 92.81 93 ILE A C 1
ATOM 787 O O . ILE A 1 93 ? 11.308 8.793 -19.091 1.00 92.81 93 ILE A O 1
ATOM 791 N N . ILE A 1 94 ? 12.694 7.569 -17.791 1.00 90.56 94 ILE A N 1
ATOM 792 C CA . ILE A 1 94 ? 11.657 6.899 -17.002 1.00 90.56 94 ILE A CA 1
ATOM 793 C C . ILE A 1 94 ? 10.812 7.930 -16.250 1.00 90.56 94 ILE A C 1
ATOM 795 O O . ILE A 1 94 ? 9.586 7.904 -16.347 1.00 90.56 94 ILE A O 1
ATOM 799 N N . GLU A 1 95 ? 11.448 8.884 -15.569 1.00 86.31 95 GLU A N 1
ATOM 800 C CA . GLU A 1 95 ? 10.775 9.956 -14.835 1.00 86.31 95 GLU A CA 1
ATOM 801 C C . GLU A 1 95 ? 9.888 10.805 -15.750 1.00 86.31 95 GLU A C 1
ATOM 803 O O . GLU A 1 95 ? 8.712 11.023 -15.454 1.00 86.31 95 GLU A O 1
ATOM 808 N N . LYS A 1 96 ? 10.397 11.235 -16.909 1.00 87.81 96 LYS A N 1
ATOM 809 C CA . LYS A 1 96 ? 9.597 12.001 -17.878 1.00 87.81 96 LYS A CA 1
ATOM 810 C C . LYS A 1 96 ? 8.408 11.200 -18.403 1.00 87.81 96 LYS A C 1
ATOM 812 O O . LYS A 1 96 ? 7.316 11.757 -18.533 1.00 87.81 96 LYS A O 1
ATOM 817 N N . ALA A 1 97 ? 8.605 9.917 -18.705 1.00 91.19 97 ALA A N 1
ATOM 818 C CA . ALA A 1 97 ? 7.538 9.029 -19.158 1.00 91.19 97 ALA A CA 1
ATOM 819 C C . ALA A 1 97 ? 6.469 8.834 -18.074 1.00 91.19 97 ALA A C 1
ATOM 821 O O . ALA A 1 97 ? 5.276 8.872 -18.377 1.00 91.19 97 ALA A O 1
ATOM 822 N N . PHE A 1 98 ? 6.889 8.689 -16.817 1.00 88.81 98 PHE A N 1
ATOM 823 C CA . PHE A 1 98 ? 6.000 8.599 -15.666 1.00 88.81 98 PHE A CA 1
ATOM 824 C C . PHE A 1 98 ? 5.194 9.886 -15.474 1.00 88.81 98 PHE A C 1
ATOM 826 O O . PHE A 1 98 ? 3.967 9.840 -15.428 1.00 88.81 98 PHE A O 1
ATOM 833 N N . ILE A 1 99 ? 5.860 11.044 -15.423 1.00 84.94 99 ILE A N 1
ATOM 834 C CA . ILE A 1 99 ? 5.206 12.343 -15.216 1.00 84.94 99 ILE A CA 1
ATOM 835 C C . ILE A 1 99 ? 4.183 12.612 -16.319 1.00 84.94 99 ILE A C 1
ATOM 837 O O . ILE A 1 99 ? 3.054 12.997 -16.021 1.00 84.94 99 ILE A O 1
ATOM 841 N N . LYS A 1 100 ? 4.554 12.382 -17.584 1.00 87.88 100 LYS A N 1
ATOM 842 C CA . LYS A 1 100 ? 3.656 12.568 -18.732 1.00 87.88 100 LYS A CA 1
ATOM 843 C C . LYS A 1 100 ? 2.435 11.653 -18.658 1.00 87.88 100 LYS A C 1
ATOM 845 O O . LYS A 1 100 ? 1.340 12.063 -19.035 1.00 87.88 100 LYS A O 1
ATOM 850 N N . GLU A 1 101 ? 2.629 10.422 -18.200 1.00 88.19 101 GLU A N 1
ATOM 851 C CA . GLU A 1 101 ? 1.550 9.449 -18.107 1.00 88.19 101 GLU A CA 1
ATOM 852 C C . GLU A 1 101 ? 0.611 9.751 -16.939 1.00 88.19 101 GLU A C 1
ATOM 854 O O . GLU A 1 101 ? -0.601 9.617 -17.075 1.00 88.19 101 GLU A O 1
ATOM 859 N N . VAL A 1 102 ? 1.147 10.174 -15.794 1.00 84.06 102 VAL A N 1
ATOM 860 C CA . VAL A 1 102 ? 0.388 10.389 -14.554 1.00 84.06 102 VAL A CA 1
ATOM 861 C C . VAL A 1 102 ? -0.277 11.765 -14.505 1.00 84.06 102 VAL A C 1
ATOM 863 O O . VAL A 1 102 ? -1.398 11.881 -14.003 1.00 84.06 102 VAL A O 1
ATOM 866 N N . PHE A 1 103 ? 0.368 12.807 -15.031 1.00 83.62 103 PHE A N 1
ATOM 867 C CA . PHE A 1 103 ? -0.070 14.195 -14.887 1.00 83.62 103 PHE A CA 1
ATOM 868 C C . PHE A 1 103 ? -0.453 14.844 -16.214 1.00 83.62 103 PHE A C 1
ATOM 870 O O . PHE A 1 103 ? 0.121 14.584 -17.269 1.00 83.62 103 PHE A O 1
ATOM 877 N N . ILE A 1 104 ? -1.409 15.770 -16.149 1.00 81.50 104 ILE A N 1
ATOM 878 C CA . ILE A 1 104 ? -1.732 16.651 -17.268 1.00 81.50 104 ILE A CA 1
ATOM 879 C C . ILE A 1 104 ? -0.676 17.759 -17.320 1.00 81.50 104 ILE A C 1
ATOM 881 O O . ILE A 1 104 ? -0.625 18.629 -16.445 1.00 81.50 104 ILE A O 1
ATOM 885 N N . VAL A 1 105 ? 0.152 17.736 -18.365 1.00 75.12 105 VAL A N 1
ATOM 886 C CA . VAL A 1 105 ? 1.193 18.747 -18.605 1.00 75.12 105 VAL A CA 1
ATOM 887 C C . VAL A 1 105 ? 0.577 20.152 -18.600 1.00 75.12 105 VAL A C 1
ATOM 889 O O . VAL A 1 105 ? -0.442 20.400 -19.245 1.00 75.12 105 VAL A O 1
ATOM 892 N N . GLY A 1 106 ? 1.181 21.073 -17.843 1.00 70.00 106 GLY A N 1
ATOM 893 C CA . GLY A 1 106 ? 0.747 22.472 -17.762 1.00 70.00 106 GLY A CA 1
ATOM 894 C C . GLY A 1 106 ? -0.473 22.744 -16.870 1.00 70.00 106 GLY A C 1
ATOM 895 O O . GLY A 1 106 ? -0.947 23.875 -16.840 1.00 70.00 106 GLY A O 1
ATOM 896 N N . LYS A 1 107 ? -0.994 21.751 -16.129 1.00 67.75 107 LYS A N 1
ATOM 897 C CA . LYS A 1 107 ? -2.138 21.937 -15.213 1.00 67.75 107 LYS A CA 1
ATOM 898 C C . LYS A 1 107 ? -1.829 21.512 -13.775 1.00 67.75 107 LYS A C 1
ATOM 900 O O . LYS A 1 107 ? -2.344 20.490 -13.340 1.00 67.75 107 LYS A O 1
ATOM 905 N N . ASN A 1 108 ? -1.032 22.300 -13.039 1.00 66.38 108 ASN A N 1
ATOM 906 C CA . ASN A 1 108 ? -0.818 22.234 -11.574 1.00 66.38 108 ASN A CA 1
ATOM 907 C C . ASN A 1 108 ? -0.919 20.824 -10.947 1.00 66.38 108 ASN A C 1
ATOM 909 O O . ASN A 1 108 ? -1.730 20.601 -10.048 1.00 66.38 108 ASN A O 1
ATOM 913 N N . ASN A 1 109 ? -0.129 19.858 -11.428 1.00 69.12 109 ASN A N 1
ATOM 914 C CA . ASN A 1 109 ? -0.110 18.474 -10.923 1.00 69.12 109 ASN A CA 1
ATOM 915 C C . ASN A 1 109 ? -1.490 17.784 -10.889 1.00 69.12 109 ASN A C 1
ATOM 917 O O . ASN A 1 109 ? -1.757 16.924 -10.046 1.00 69.12 109 ASN A O 1
ATOM 921 N N . LYS A 1 110 ? -2.390 18.151 -11.807 1.00 77.25 110 LYS A N 1
ATOM 922 C CA . LYS A 1 110 ? -3.677 17.480 -11.990 1.00 77.25 110 LYS A CA 1
ATOM 923 C C . LYS A 1 110 ? -3.440 16.112 -12.622 1.00 77.25 110 LYS A C 1
ATOM 925 O O . LYS A 1 110 ? -2.779 16.017 -13.656 1.00 77.25 110 LYS A O 1
ATOM 930 N N . LEU A 1 111 ? -4.003 15.065 -12.017 1.00 79.19 111 LEU A N 1
ATOM 931 C CA . LEU A 1 111 ? -3.902 13.706 -12.546 1.00 79.19 111 LEU A CA 1
ATOM 932 C C . LEU A 1 111 ? -4.581 13.586 -13.913 1.00 79.19 111 LEU A C 1
ATOM 934 O O . LEU A 1 111 ? -5.668 14.127 -14.140 1.00 79.19 111 LEU A O 1
ATOM 938 N N . ASN A 1 112 ? -3.945 12.832 -14.801 1.00 81.75 112 ASN A N 1
ATOM 939 C CA . ASN A 1 112 ? -4.509 12.425 -16.074 1.00 81.75 112 ASN A CA 1
ATOM 940 C C . ASN A 1 112 ? -5.517 11.286 -15.840 1.00 81.75 112 ASN A C 1
ATOM 942 O O . ASN A 1 112 ? -5.149 10.178 -15.457 1.00 81.75 112 ASN A O 1
ATOM 946 N N . SER A 1 113 ? -6.805 11.545 -16.084 1.00 79.31 113 SER A N 1
ATOM 947 C CA . SER A 1 113 ? -7.882 10.561 -15.887 1.00 79.31 113 SER A CA 1
ATOM 948 C C . SER A 1 113 ? -7.779 9.343 -16.811 1.00 79.31 113 SER A C 1
ATOM 950 O O . SER A 1 113 ? -8.321 8.286 -16.486 1.00 79.31 113 SER A O 1
ATOM 952 N N . ASN A 1 114 ? -7.076 9.486 -17.937 1.00 84.75 114 ASN A N 1
ATOM 953 C CA . ASN A 1 114 ? -6.848 8.423 -18.914 1.00 84.75 114 ASN A CA 1
ATOM 954 C C . ASN A 1 114 ? -5.532 7.673 -18.670 1.00 84.75 114 ASN A C 1
ATOM 956 O O . ASN A 1 114 ? -5.231 6.736 -19.403 1.00 84.75 114 ASN A O 1
ATOM 960 N N . SER A 1 115 ? -4.778 8.058 -17.637 1.00 84.31 115 SER A N 1
ATOM 961 C CA . SER A 1 115 ? -3.502 7.440 -17.293 1.00 84.31 115 SER A CA 1
ATOM 962 C C . SER A 1 115 ? -3.663 5.952 -17.005 1.00 84.31 115 SER A C 1
ATOM 964 O O . SER A 1 115 ? -4.445 5.552 -16.140 1.00 84.31 115 SER A O 1
ATOM 966 N N . LEU A 1 116 ? -2.888 5.127 -17.695 1.00 85.75 116 LEU A N 1
ATOM 967 C CA . LEU A 1 116 ? -2.756 3.697 -17.461 1.00 85.75 116 LEU A CA 1
ATOM 968 C C . LEU A 1 116 ? -2.259 3.424 -16.039 1.00 85.75 116 LEU A C 1
ATOM 970 O O . LEU A 1 116 ? -2.795 2.541 -15.372 1.00 85.75 116 LEU A O 1
ATOM 974 N N . ILE A 1 117 ? -1.304 4.229 -15.558 1.00 82.94 117 ILE A N 1
ATOM 975 C CA . ILE A 1 117 ? -0.734 4.119 -14.210 1.00 82.94 117 ILE A CA 1
ATOM 976 C C . ILE A 1 117 ? -1.784 4.495 -13.158 1.00 82.94 117 ILE A C 1
ATOM 978 O O . ILE A 1 117 ? -2.066 3.689 -12.273 1.00 82.94 117 ILE A O 1
ATOM 982 N N . VAL A 1 118 ? -2.442 5.656 -13.280 1.00 81.06 118 VAL A N 1
ATOM 983 C CA . VAL A 1 118 ? -3.499 6.053 -12.323 1.00 81.06 118 VAL A CA 1
ATOM 984 C C . VAL A 1 118 ? -4.647 5.046 -12.339 1.00 81.06 118 VAL A C 1
ATOM 986 O O . VAL A 1 118 ? -5.182 4.697 -11.290 1.00 81.06 118 VAL A O 1
ATOM 989 N N . ASN A 1 119 ? -5.016 4.533 -13.513 1.00 79.19 119 ASN A N 1
ATOM 990 C CA . ASN A 1 119 ? -6.063 3.526 -13.626 1.00 79.19 119 ASN A CA 1
ATOM 991 C C . ASN A 1 119 ? -5.671 2.192 -12.981 1.00 79.19 119 ASN A C 1
ATOM 993 O O . ASN A 1 119 ? -6.541 1.563 -12.384 1.00 79.19 119 ASN A O 1
ATOM 997 N N . SER A 1 120 ? -4.401 1.774 -13.035 1.00 74.12 120 SER A N 1
ATOM 998 C CA . SER A 1 120 ? -3.949 0.591 -12.288 1.00 74.12 120 SER A CA 1
ATOM 999 C C . SER A 1 120 ? -4.008 0.781 -10.772 1.00 74.12 120 SER A C 1
ATOM 1001 O O . SER A 1 120 ? -4.284 -0.178 -10.062 1.00 74.12 120 SER A O 1
ATOM 1003 N N . LEU A 1 121 ? -3.849 2.011 -10.276 1.00 74.19 121 LEU A N 1
ATOM 1004 C CA . LEU A 1 121 ? -3.958 2.307 -8.843 1.00 74.19 121 LEU A CA 1
ATOM 1005 C C . LEU A 1 121 ? -5.405 2.324 -8.346 1.00 74.19 121 LEU A C 1
ATOM 1007 O O . LEU A 1 121 ? -5.635 2.094 -7.166 1.00 74.19 121 LEU A O 1
ATOM 1011 N N . LYS A 1 122 ? -6.399 2.541 -9.221 1.00 72.19 122 LYS A N 1
ATOM 1012 C CA . LYS A 1 122 ? -7.827 2.468 -8.846 1.00 72.19 122 LYS A CA 1
ATOM 1013 C C . LYS A 1 122 ? -8.246 1.084 -8.349 1.00 72.19 122 LYS A C 1
ATOM 1015 O O . LYS A 1 122 ? -9.320 0.949 -7.775 1.00 72.19 122 LYS A O 1
ATOM 1020 N N . ASP A 1 123 ? -7.433 0.053 -8.563 1.00 68.88 123 ASP A N 1
ATOM 1021 C CA . ASP A 1 123 ? -7.701 -1.263 -7.994 1.00 68.88 123 ASP A CA 1
ATOM 1022 C C . ASP A 1 123 ? -7.771 -1.203 -6.459 1.00 68.88 123 ASP A C 1
ATOM 1024 O O . ASP A 1 123 ? -8.653 -1.830 -5.879 1.00 68.88 123 ASP A O 1
ATOM 1028 N N . VAL A 1 124 ? -6.955 -0.355 -5.809 1.00 65.12 124 VAL A N 1
ATOM 1029 C CA . VAL A 1 124 ? -6.971 -0.160 -4.345 1.00 65.12 124 VAL A CA 1
ATOM 1030 C C . VAL A 1 124 ? -8.323 0.330 -3.817 1.00 65.12 124 VAL A C 1
ATOM 1032 O O . VAL A 1 124 ? -8.651 0.110 -2.657 1.00 65.12 124 VAL A O 1
ATOM 1035 N N . THR A 1 125 ? -9.134 0.972 -4.665 1.00 65.94 125 THR A N 1
ATOM 1036 C CA . THR A 1 125 ? -10.459 1.484 -4.291 1.00 65.94 125 THR A CA 1
ATOM 1037 C C . THR A 1 125 ? -11.585 0.490 -4.585 1.00 65.94 125 THR A C 1
ATOM 1039 O O . THR A 1 125 ? -12.754 0.850 -4.466 1.00 65.94 125 THR A O 1
ATOM 1042 N N . ARG A 1 126 ? -11.283 -0.735 -5.041 1.00 65.44 126 ARG A N 1
ATOM 1043 C CA . ARG A 1 126 ? -12.302 -1.763 -5.294 1.00 65.44 126 ARG A CA 1
ATOM 1044 C C . ARG A 1 126 ? -12.706 -2.447 -3.995 1.00 65.44 126 ARG A C 1
ATOM 1046 O O . ARG A 1 126 ? -11.859 -2.902 -3.229 1.00 65.44 126 ARG A O 1
ATOM 1053 N N . ASN A 1 127 ? -14.014 -2.591 -3.796 1.00 60.81 127 ASN A N 1
ATOM 1054 C CA . ASN A 1 127 ? -14.553 -3.342 -2.668 1.00 60.81 127 ASN A CA 1
ATOM 1055 C C . ASN A 1 127 ? -14.010 -4.777 -2.660 1.00 60.81 127 ASN A C 1
ATOM 1057 O O . ASN A 1 127 ? -13.930 -5.421 -3.706 1.00 60.81 127 ASN A O 1
ATOM 1061 N N . TYR A 1 128 ? -13.663 -5.262 -1.466 1.00 59.94 128 TYR A N 1
ATOM 1062 C CA . TYR A 1 128 ? -13.146 -6.614 -1.211 1.00 59.94 128 TYR A CA 1
ATOM 1063 C C . TYR A 1 128 ? -11.801 -6.955 -1.871 1.00 59.94 128 TYR A C 1
ATOM 1065 O O . TYR A 1 128 ? -11.369 -8.107 -1.808 1.00 59.94 128 TYR A O 1
ATOM 1073 N N . ARG A 1 129 ? -11.093 -5.979 -2.457 1.00 72.12 129 ARG A N 1
ATOM 1074 C CA . ARG A 1 129 ? -9.698 -6.176 -2.854 1.00 72.12 129 ARG A CA 1
ATOM 1075 C C . ARG A 1 129 ? -8.851 -6.416 -1.604 1.00 72.12 129 ARG A C 1
ATOM 1077 O O . ARG A 1 129 ? -8.924 -5.669 -0.631 1.00 72.12 129 ARG A O 1
ATOM 1084 N N . TRP A 1 130 ? -8.011 -7.442 -1.652 1.00 63.06 130 TRP A N 1
ATOM 1085 C CA . TRP A 1 130 ? -7.041 -7.699 -0.598 1.00 63.06 130 TRP A CA 1
ATOM 1086 C C . TRP A 1 130 ? -5.972 -6.604 -0.585 1.00 63.06 130 TRP A C 1
ATOM 1088 O O . TRP A 1 130 ? -5.304 -6.354 -1.591 1.00 63.06 130 TRP A O 1
ATOM 1098 N N . GLY A 1 131 ? -5.835 -5.932 0.558 1.00 68.62 131 GLY A N 1
ATOM 1099 C CA . GLY A 1 131 ? -4.756 -4.979 0.792 1.00 68.62 131 GLY A CA 1
ATOM 1100 C C . GLY A 1 131 ? -3.414 -5.699 0.914 1.00 68.62 131 GLY A C 1
ATOM 1101 O O . GLY A 1 131 ? -3.322 -6.781 1.496 1.00 68.62 131 GLY A O 1
ATOM 1102 N N . THR A 1 132 ? -2.370 -5.100 0.359 1.00 70.69 132 THR A N 1
ATOM 1103 C CA . THR A 1 132 ? -0.994 -5.606 0.392 1.00 70.69 132 THR A CA 1
ATOM 1104 C C . THR A 1 132 ? -0.171 -4.922 1.482 1.00 70.69 132 THR A C 1
ATOM 1106 O O . THR A 1 132 ? -0.572 -3.905 2.051 1.00 70.69 132 THR A O 1
ATOM 1109 N N . GLN A 1 133 ? 1.026 -5.448 1.757 1.00 72.56 133 GLN A N 1
ATOM 1110 C CA . GLN A 1 133 ? 1.977 -4.785 2.653 1.00 72.56 133 GLN A CA 1
ATOM 1111 C C . GLN A 1 133 ? 2.364 -3.387 2.141 1.00 72.56 133 GLN A C 1
ATOM 1113 O O . GLN A 1 133 ? 2.506 -2.465 2.942 1.00 72.56 133 GLN A O 1
ATOM 1118 N N . THR A 1 134 ? 2.477 -3.211 0.822 1.00 68.88 134 THR A N 1
ATOM 1119 C CA . THR A 1 134 ? 2.760 -1.917 0.188 1.00 68.88 134 THR A CA 1
ATOM 1120 C C . THR A 1 134 ? 1.649 -0.902 0.456 1.00 68.88 134 THR A C 1
ATOM 1122 O O . THR A 1 134 ? 1.942 0.242 0.803 1.00 68.88 134 THR A O 1
ATOM 1125 N N . ASP A 1 135 ? 0.381 -1.323 0.384 1.00 73.00 135 ASP A N 1
ATOM 1126 C CA . ASP A 1 135 ? -0.762 -0.456 0.705 1.00 73.00 135 ASP A CA 1
ATOM 1127 C C . ASP A 1 135 ? -0.682 0.038 2.160 1.00 73.00 135 ASP A C 1
ATOM 1129 O O . ASP A 1 135 ? -0.867 1.223 2.446 1.00 73.00 135 ASP A O 1
ATOM 1133 N N . LEU A 1 136 ? -0.335 -0.859 3.090 1.00 75.44 136 LEU A N 1
ATOM 1134 C CA . LEU A 1 136 ? -0.175 -0.519 4.505 1.00 75.44 136 LEU A CA 1
ATOM 1135 C C . LEU A 1 136 ? 1.004 0.431 4.746 1.00 75.44 136 LEU A C 1
ATOM 1137 O O . LEU A 1 136 ? 0.876 1.364 5.539 1.00 75.44 136 LEU A O 1
ATOM 1141 N N . GLN A 1 137 ? 2.134 0.225 4.064 1.00 72.44 137 GLN A N 1
ATOM 1142 C CA . GLN A 1 137 ? 3.301 1.106 4.159 1.00 72.44 137 GLN A CA 1
ATOM 1143 C C . GLN A 1 137 ? 2.984 2.525 3.670 1.00 72.44 137 GLN A C 1
ATOM 1145 O O . GLN A 1 137 ? 3.361 3.496 4.330 1.00 72.44 137 GLN A O 1
ATOM 1150 N N . GLU A 1 138 ? 2.242 2.662 2.568 1.00 69.19 138 GLU A N 1
ATOM 1151 C CA . GLU A 1 138 ? 1.811 3.974 2.077 1.00 69.19 138 GLU A CA 1
ATOM 1152 C C . GLU A 1 138 ? 0.873 4.678 3.055 1.00 69.19 138 GLU A C 1
ATOM 1154 O O . GLU A 1 138 ? 1.063 5.861 3.347 1.00 69.19 138 GLU A O 1
ATOM 1159 N N . LEU A 1 139 ? -0.102 3.963 3.620 1.00 72.31 139 LEU A N 1
ATOM 1160 C CA . LEU A 1 139 ? -0.992 4.530 4.633 1.00 72.31 139 LEU A CA 1
ATOM 1161 C C . LEU A 1 139 ? -0.209 4.959 5.880 1.00 72.31 139 LEU A C 1
ATOM 1163 O O . LEU A 1 139 ? -0.382 6.079 6.359 1.00 72.31 139 LEU A O 1
ATOM 1167 N N . ALA A 1 140 ? 0.698 4.115 6.374 1.00 75.00 140 ALA A N 1
ATOM 1168 C CA . ALA A 1 140 ? 1.543 4.436 7.520 1.00 75.00 140 ALA A CA 1
ATOM 1169 C C . ALA A 1 140 ? 2.382 5.698 7.278 1.00 75.00 140 ALA A C 1
ATOM 1171 O O . ALA A 1 140 ? 2.463 6.567 8.148 1.00 75.00 140 ALA A O 1
ATOM 1172 N N . ARG A 1 141 ? 2.934 5.850 6.068 1.00 69.38 141 ARG A N 1
ATOM 1173 C CA . ARG A 1 141 ? 3.658 7.055 5.654 1.00 69.38 141 ARG A CA 1
ATOM 1174 C C . ARG A 1 141 ? 2.755 8.288 5.655 1.00 69.38 141 ARG A C 1
ATOM 1176 O O . ARG A 1 141 ? 3.136 9.307 6.223 1.00 69.38 141 ARG A O 1
ATOM 1183 N N . ILE A 1 142 ? 1.567 8.206 5.052 1.00 67.88 142 ILE A N 1
ATOM 1184 C CA . ILE A 1 142 ? 0.621 9.332 4.967 1.00 67.88 142 ILE A CA 1
ATOM 1185 C C . ILE A 1 142 ? 0.176 9.790 6.360 1.00 67.88 142 ILE A C 1
ATOM 1187 O O . ILE A 1 142 ? 0.103 10.991 6.624 1.00 67.88 142 ILE A O 1
ATOM 1191 N N . TYR A 1 143 ? -0.084 8.845 7.263 1.00 73.69 143 TYR A N 1
ATOM 1192 C CA . TYR A 1 143 ? -0.534 9.140 8.622 1.00 73.69 143 TYR A CA 1
ATOM 1193 C C . TYR A 1 143 ? 0.610 9.373 9.622 1.00 73.69 143 TYR A C 1
ATOM 1195 O O . TYR A 1 143 ? 0.336 9.637 10.791 1.00 73.69 143 TYR A O 1
ATOM 1203 N N . ASN A 1 144 ? 1.875 9.328 9.184 1.00 73.31 144 ASN A N 1
ATOM 1204 C CA . ASN A 1 144 ? 3.064 9.444 10.036 1.00 73.31 144 ASN A CA 1
ATOM 1205 C C . ASN A 1 144 ? 3.058 8.456 11.219 1.00 73.31 144 ASN A C 1
ATOM 1207 O O . ASN A 1 144 ? 3.262 8.835 12.374 1.00 73.31 144 ASN A O 1
ATOM 1211 N N . ILE A 1 145 ? 2.845 7.178 10.914 1.00 76.44 145 ILE A N 1
ATOM 1212 C CA . ILE A 1 145 ? 2.805 6.061 11.863 1.00 76.44 145 ILE A CA 1
ATOM 1213 C C . ILE A 1 145 ? 3.999 5.138 11.592 1.00 76.44 145 ILE A C 1
ATOM 1215 O O . ILE A 1 145 ? 4.366 4.902 10.442 1.00 76.44 145 ILE A O 1
ATOM 1219 N N . ASN A 1 146 ? 4.600 4.598 12.648 1.00 77.00 146 ASN A N 1
ATOM 1220 C CA . ASN A 1 146 ? 5.531 3.479 12.551 1.00 77.00 146 ASN A CA 1
ATOM 1221 C C . ASN A 1 146 ? 4.720 2.187 12.351 1.00 77.00 146 ASN A C 1
ATOM 1223 O O . ASN A 1 146 ? 3.977 1.772 13.242 1.00 77.00 146 ASN A O 1
ATOM 1227 N N . LEU A 1 147 ? 4.826 1.566 11.177 1.00 82.50 147 LEU A N 1
ATOM 1228 C CA . LEU A 1 147 ? 4.162 0.296 10.882 1.00 82.50 147 LEU A CA 1
ATOM 1229 C C . LEU A 1 147 ? 5.114 -0.871 11.122 1.00 82.50 147 LEU A C 1
ATOM 1231 O O . LEU A 1 147 ? 6.149 -0.989 10.465 1.00 82.50 147 LEU A O 1
ATOM 1235 N N . HIS A 1 148 ? 4.731 -1.770 12.018 1.00 84.44 148 HIS A N 1
ATOM 1236 C CA . HIS A 1 148 ? 5.378 -3.064 12.199 1.00 84.44 148 HIS A CA 1
ATOM 1237 C C . HIS A 1 148 ? 4.533 -4.125 11.500 1.00 84.44 148 HIS A C 1
ATOM 1239 O O . HIS A 1 148 ? 3.308 -4.121 11.619 1.00 84.44 148 HIS A O 1
ATOM 1245 N N . THR A 1 149 ? 5.169 -5.050 10.784 1.00 78.69 149 THR A N 1
ATOM 1246 C CA . THR A 1 149 ? 4.466 -6.208 10.222 1.00 78.69 149 THR A CA 1
ATOM 1247 C C . THR A 1 149 ? 5.043 -7.495 10.775 1.00 78.69 149 THR A C 1
ATOM 1249 O O . THR A 1 149 ? 6.261 -7.655 10.814 1.00 78.69 149 THR A O 1
ATOM 1252 N N . LEU A 1 150 ? 4.172 -8.414 11.165 1.00 78.94 150 LEU A N 1
ATOM 1253 C CA . LEU A 1 150 ? 4.498 -9.776 11.550 1.00 78.94 150 LEU A CA 1
ATOM 1254 C C . LEU A 1 150 ? 4.098 -10.726 10.417 1.00 78.94 150 LEU A C 1
ATOM 1256 O O . LEU A 1 150 ? 3.184 -10.431 9.647 1.00 78.94 150 LEU A O 1
ATOM 1260 N N . ILE A 1 151 ? 4.788 -11.859 10.326 1.00 76.38 151 ILE A N 1
ATOM 1261 C CA . ILE A 1 151 ? 4.421 -12.994 9.481 1.00 76.38 151 ILE A CA 1
ATOM 1262 C C . ILE A 1 151 ? 4.166 -14.168 10.417 1.00 76.38 151 ILE A C 1
ATOM 1264 O O . ILE A 1 151 ? 5.087 -14.652 11.084 1.00 76.38 151 ILE A O 1
ATOM 1268 N N . ASN A 1 152 ? 2.912 -14.611 10.490 1.00 76.31 152 ASN A N 1
ATOM 1269 C CA . ASN A 1 152 ? 2.464 -15.666 11.401 1.00 76.31 152 ASN A CA 1
ATOM 1270 C C . ASN A 1 152 ? 2.899 -15.407 12.858 1.00 76.31 152 ASN A C 1
ATOM 1272 O O . ASN A 1 152 ? 3.401 -16.300 13.538 1.00 76.31 152 ASN A O 1
ATOM 1276 N N . GLY A 1 153 ? 2.753 -14.164 13.322 1.00 73.31 153 GLY A N 1
ATOM 1277 C CA . GLY A 1 153 ? 3.116 -13.727 14.673 1.00 73.31 153 GLY A CA 1
ATOM 1278 C C . GLY A 1 153 ? 4.606 -13.445 14.904 1.00 73.31 153 GLY A C 1
ATOM 1279 O O . GLY A 1 153 ? 4.962 -12.969 15.981 1.00 73.31 153 GLY A O 1
ATOM 1280 N N . ASN A 1 154 ? 5.476 -13.677 13.918 1.00 75.56 154 ASN A N 1
ATOM 1281 C CA . ASN A 1 154 ? 6.916 -13.442 14.038 1.00 75.56 154 ASN A CA 1
ATOM 1282 C C . ASN A 1 154 ? 7.328 -12.155 13.329 1.00 75.56 154 ASN A C 1
ATOM 1284 O O . ASN A 1 154 ? 6.866 -11.888 12.226 1.00 75.56 154 ASN A O 1
ATOM 1288 N N . ALA A 1 155 ? 8.225 -11.372 13.932 1.00 80.00 155 ALA A N 1
ATOM 1289 C CA . ALA A 1 155 ? 8.786 -10.186 13.291 1.00 80.00 155 ALA A CA 1
ATOM 1290 C C . ALA A 1 155 ? 9.878 -10.609 12.288 1.00 80.00 155 ALA A C 1
ATOM 1292 O O . ALA A 1 155 ? 10.931 -11.082 12.722 1.00 80.00 155 ALA A O 1
ATOM 1293 N N . PRO A 1 156 ? 9.670 -10.453 10.966 1.00 74.00 156 PRO A N 1
ATOM 1294 C CA . PRO A 1 156 ? 10.663 -10.849 9.968 1.00 74.00 156 PRO A CA 1
ATOM 1295 C C . PRO A 1 156 ? 11.850 -9.878 9.904 1.00 74.00 156 PRO A C 1
ATOM 1297 O O . PRO A 1 156 ? 12.909 -10.221 9.389 1.00 74.00 156 PRO A O 1
ATOM 1300 N N . TYR A 1 157 ? 11.686 -8.663 10.430 1.00 72.56 157 TYR A N 1
ATOM 1301 C CA . TYR A 1 157 ? 12.714 -7.633 10.468 1.00 72.56 157 TYR A CA 1
ATOM 1302 C C . TYR A 1 157 ? 12.612 -6.804 11.748 1.00 72.56 157 TYR A C 1
ATOM 1304 O O . TYR A 1 157 ? 11.546 -6.682 12.356 1.00 72.56 157 TYR A O 1
ATOM 1312 N N . LYS A 1 158 ? 13.735 -6.200 12.147 1.00 74.50 158 LYS A N 1
ATOM 1313 C CA . LYS A 1 158 ? 13.761 -5.230 13.242 1.00 74.50 158 LYS A CA 1
ATOM 1314 C C . LYS A 1 158 ? 13.236 -3.884 12.720 1.00 74.50 158 LYS A C 1
ATOM 1316 O O . LYS A 1 158 ? 13.820 -3.360 11.772 1.00 74.50 158 LYS A O 1
ATOM 1321 N N . PRO A 1 159 ? 12.161 -3.323 13.292 1.00 71.00 159 PRO A N 1
ATOM 1322 C CA . PRO A 1 159 ? 11.606 -2.066 12.810 1.00 71.00 159 PRO A CA 1
ATOM 1323 C C . PRO A 1 159 ? 12.558 -0.891 13.075 1.00 71.00 159 PRO A C 1
ATOM 1325 O O . PRO A 1 159 ? 13.203 -0.815 14.123 1.00 71.00 159 PRO A O 1
ATOM 1328 N N . ALA A 1 160 ? 12.644 0.021 12.105 1.00 74.12 160 ALA A N 1
ATOM 1329 C CA . ALA A 1 160 ? 13.380 1.277 12.210 1.00 74.12 160 ALA A CA 1
ATOM 1330 C C . ALA A 1 160 ? 12.396 2.409 12.533 1.00 74.12 160 ALA A C 1
ATOM 1332 O O . ALA A 1 160 ? 11.857 3.067 11.643 1.00 74.12 160 ALA A O 1
ATOM 1333 N N . ASP A 1 161 ? 12.129 2.595 13.823 1.00 78.88 161 ASP A N 1
ATOM 1334 C CA . ASP A 1 161 ? 11.097 3.517 14.285 1.00 78.88 161 ASP A CA 1
ATOM 1335 C C . ASP A 1 161 ? 11.565 4.969 14.270 1.00 78.88 161 ASP A C 1
ATOM 1337 O O . ASP A 1 161 ? 12.636 5.314 14.775 1.00 78.88 161 ASP A O 1
ATOM 1341 N N . THR A 1 162 ? 10.715 5.854 13.749 1.00 74.25 162 THR A N 1
ATOM 1342 C CA . THR A 1 162 ? 10.913 7.291 13.949 1.00 74.25 162 THR A CA 1
ATOM 1343 C C . THR A 1 162 ? 10.416 7.665 15.350 1.00 74.25 162 THR A C 1
ATOM 1345 O O . THR A 1 162 ? 9.283 7.305 15.699 1.00 74.25 162 THR A O 1
ATOM 1348 N N . PRO A 1 163 ? 11.207 8.399 16.158 1.00 70.69 163 PRO A N 1
ATOM 1349 C CA . PRO A 1 163 ? 10.768 8.859 17.470 1.00 70.69 163 PRO A CA 1
ATOM 1350 C C . PRO A 1 163 ? 9.448 9.636 17.398 1.00 70.69 163 PRO A C 1
ATOM 1352 O O . PRO A 1 163 ? 9.184 10.337 16.423 1.00 70.69 163 PRO A O 1
ATOM 1355 N N . GLN A 1 164 ? 8.638 9.541 18.456 1.00 63.12 164 GLN A N 1
ATOM 1356 C CA . GLN A 1 164 ? 7.383 10.295 18.635 1.00 63.12 164 GLN A CA 1
ATOM 1357 C C . GLN A 1 164 ? 6.250 9.952 17.648 1.00 63.12 164 GLN A C 1
ATOM 1359 O O . GLN A 1 164 ? 5.197 10.589 17.693 1.00 63.12 164 GLN A O 1
ATOM 1364 N N . ARG A 1 165 ? 6.410 8.929 16.797 1.00 68.56 165 ARG A N 1
ATOM 1365 C CA . ARG A 1 165 ? 5.317 8.418 15.960 1.00 68.56 165 ARG A CA 1
ATOM 1366 C C . ARG A 1 165 ? 4.553 7.288 16.660 1.00 68.56 165 ARG A C 1
ATOM 1368 O O . ARG A 1 165 ? 5.182 6.452 17.314 1.00 68.56 165 ARG A O 1
ATOM 1375 N N . PRO A 1 166 ? 3.214 7.227 16.527 1.00 67.38 166 PRO A N 1
ATOM 1376 C CA . PRO A 1 166 ? 2.434 6.072 16.965 1.00 67.38 166 PRO A CA 1
ATOM 1377 C C . PRO A 1 166 ? 2.928 4.793 16.285 1.00 67.38 166 PRO A C 1
ATOM 1379 O O . PRO A 1 166 ? 3.357 4.850 15.135 1.00 67.38 166 PRO A O 1
ATOM 1382 N N . ILE A 1 167 ? 2.837 3.654 16.972 1.00 75.25 167 ILE A N 1
ATOM 1383 C CA . ILE A 1 167 ? 3.190 2.342 16.415 1.00 75.25 167 ILE A CA 1
ATOM 1384 C C . ILE A 1 167 ? 1.906 1.547 16.182 1.00 75.25 167 ILE A C 1
ATOM 1386 O O . ILE A 1 167 ? 1.081 1.424 17.088 1.00 75.25 167 ILE A O 1
ATOM 1390 N N . ILE A 1 168 ? 1.749 1.002 14.978 1.00 78.00 168 ILE A N 1
ATOM 1391 C CA . ILE A 1 168 ? 0.719 0.012 14.655 1.00 78.00 168 ILE A CA 1
ATOM 1392 C C . ILE A 1 168 ? 1.422 -1.261 14.215 1.00 78.00 168 ILE A C 1
ATOM 1394 O O . ILE A 1 168 ? 2.287 -1.218 13.343 1.00 78.00 168 ILE A O 1
ATOM 1398 N N . THR A 1 169 ? 1.001 -2.391 14.773 1.00 79.12 169 THR A N 1
ATOM 1399 C CA . THR A 1 169 ? 1.487 -3.706 14.365 1.00 79.12 169 THR A CA 1
ATOM 1400 C C . THR A 1 169 ? 0.389 -4.445 13.610 1.00 79.12 169 THR A C 1
ATOM 1402 O O . THR A 1 169 ? -0.763 -4.473 14.038 1.00 79.12 169 THR A O 1
ATOM 1405 N N . MET A 1 170 ? 0.732 -5.047 12.479 1.00 79.19 170 MET A N 1
ATOM 1406 C CA . MET A 1 170 ? -0.163 -5.855 11.645 1.00 79.19 170 MET A CA 1
ATOM 1407 C C . MET A 1 170 ? 0.446 -7.248 11.475 1.00 79.19 170 MET A C 1
ATOM 1409 O O . MET A 1 170 ? 1.640 -7.350 11.234 1.00 79.19 170 MET A O 1
ATOM 1413 N N . ASP A 1 171 ? -0.330 -8.318 11.584 1.00 74.38 171 ASP A N 1
ATOM 1414 C CA . ASP A 1 171 ? 0.120 -9.703 11.405 1.00 74.38 171 ASP A CA 1
ATOM 1415 C C . ASP A 1 171 ? -0.478 -10.284 10.120 1.00 74.38 171 ASP A C 1
ATOM 1417 O O . ASP A 1 171 ? -1.699 -10.408 9.991 1.00 74.38 171 ASP A O 1
ATOM 1421 N N . ASN A 1 172 ? 0.390 -10.611 9.163 1.00 75.94 172 ASN A N 1
ATOM 1422 C CA . ASN A 1 172 ? 0.037 -11.362 7.969 1.00 75.94 172 ASN A CA 1
ATOM 1423 C C . ASN A 1 172 ? 0.001 -12.851 8.321 1.00 75.94 172 ASN A C 1
ATOM 1425 O O . ASN A 1 172 ? 1.035 -13.462 8.603 1.00 75.94 172 ASN A O 1
ATOM 1429 N N . GLN A 1 173 ? -1.190 -13.435 8.292 1.00 70.19 173 GLN A N 1
ATOM 1430 C CA . GLN A 1 173 ? -1.401 -14.843 8.586 1.00 70.19 173 GLN A CA 1
ATOM 1431 C C . GLN A 1 173 ? -1.522 -15.627 7.289 1.00 70.19 173 GLN A C 1
ATOM 1433 O O . GLN A 1 173 ? -2.489 -15.478 6.540 1.00 70.19 173 GLN A O 1
ATOM 1438 N N . HIS A 1 174 ? -0.521 -16.467 7.041 1.00 71.94 174 HIS A N 1
ATOM 1439 C CA . HIS A 1 174 ? -0.448 -17.407 5.926 1.00 71.94 174 HIS A CA 1
ATOM 1440 C C . HIS A 1 174 ? -0.635 -16.771 4.540 1.00 71.94 174 HIS A C 1
ATOM 1442 O O . HIS A 1 174 ? -1.002 -17.468 3.602 1.00 71.94 174 HIS A O 1
ATOM 1448 N N . ASN A 1 175 ? -0.396 -15.461 4.398 1.00 66.44 175 ASN A N 1
ATOM 1449 C CA . ASN A 1 175 ? -0.725 -14.691 3.198 1.00 66.44 175 ASN A CA 1
ATOM 1450 C C . ASN A 1 175 ? -2.210 -14.769 2.796 1.00 66.44 175 ASN A C 1
ATOM 1452 O O . ASN A 1 175 ? -2.547 -14.566 1.635 1.00 66.44 175 ASN A O 1
ATOM 1456 N N . LEU A 1 176 ? -3.088 -15.075 3.757 1.00 61.94 176 LEU A N 1
ATOM 1457 C CA . LEU A 1 176 ? -4.533 -15.225 3.580 1.00 61.94 176 LEU A CA 1
ATOM 1458 C C . LEU A 1 176 ? -5.332 -14.152 4.322 1.00 61.94 176 LEU A C 1
ATOM 1460 O O . LEU A 1 176 ? -6.489 -13.889 4.000 1.00 61.94 176 LEU A O 1
ATOM 1464 N N . HIS A 1 177 ? -4.743 -13.552 5.354 1.00 65.31 177 HIS A N 1
ATOM 1465 C CA . HIS A 1 177 ? -5.461 -12.631 6.217 1.00 65.31 177 HIS A CA 1
ATOM 1466 C C . HIS A 1 177 ? -4.516 -11.641 6.900 1.00 65.31 177 HIS A C 1
ATOM 1468 O O . HIS A 1 177 ? -3.402 -11.994 7.283 1.00 65.31 177 HIS A O 1
ATOM 1474 N N . TRP A 1 178 ? -4.980 -10.406 7.087 1.00 66.75 178 TRP A N 1
ATOM 1475 C CA . TRP A 1 178 ? -4.311 -9.411 7.921 1.00 66.75 178 TRP A CA 1
ATOM 1476 C C . TRP A 1 178 ? -5.074 -9.269 9.231 1.00 66.75 178 TRP A C 1
ATOM 1478 O O . TRP A 1 178 ? -6.239 -8.876 9.222 1.00 66.75 178 TRP A O 1
ATOM 1488 N N . THR A 1 179 ? -4.411 -9.527 10.355 1.00 65.81 179 THR A N 1
ATOM 1489 C CA . THR A 1 179 ? -4.946 -9.195 11.681 1.00 65.81 179 THR A CA 1
ATOM 1490 C C . THR A 1 179 ? -4.214 -7.987 12.242 1.00 65.81 179 THR A C 1
ATOM 1492 O O . THR A 1 179 ? -3.012 -7.817 12.052 1.00 65.81 179 THR A O 1
ATOM 1495 N N . THR A 1 180 ? -4.929 -7.093 12.917 1.00 62.38 180 THR A N 1
ATOM 1496 C CA . THR A 1 180 ? -4.292 -5.964 13.598 1.00 62.38 180 THR A CA 1
ATOM 1497 C C . THR A 1 180 ? -3.837 -6.406 14.988 1.00 62.38 180 THR A C 1
ATOM 1499 O O . THR A 1 180 ? -4.548 -7.108 15.695 1.00 62.38 180 THR A O 1
ATOM 1502 N N . CYS A 1 181 ? -2.664 -5.971 15.419 1.00 56.16 181 CYS A N 1
ATOM 1503 C CA . CYS A 1 181 ? -2.236 -6.017 16.811 1.00 56.16 181 CYS A CA 1
ATOM 1504 C C . CYS A 1 181 ? -2.114 -4.566 17.273 1.00 56.16 181 CYS A C 1
ATOM 1506 O O . CYS A 1 181 ? -1.144 -3.878 16.954 1.00 56.16 181 CYS A O 1
ATOM 1508 N N . ILE A 1 182 ? -3.123 -4.065 17.988 1.00 51.31 182 ILE A N 1
ATOM 1509 C CA . ILE A 1 182 ? -3.089 -2.682 18.461 1.00 51.31 182 ILE A CA 1
ATOM 1510 C C . ILE A 1 182 ? -2.298 -2.633 19.770 1.00 51.31 182 ILE A C 1
ATOM 1512 O O . ILE A 1 182 ? -2.791 -3.014 20.830 1.00 51.31 182 ILE A O 1
ATOM 1516 N N . SER A 1 183 ? -1.057 -2.163 19.701 1.00 45.69 183 SER A N 1
ATOM 1517 C CA . SER A 1 183 ? -0.233 -1.863 20.872 1.00 45.69 183 SER A CA 1
ATOM 1518 C C . SER A 1 183 ? -0.329 -0.373 21.199 1.00 45.69 183 SER A C 1
ATOM 1520 O O . SER A 1 183 ? 0.348 0.450 20.585 1.00 45.69 183 SER A O 1
ATOM 1522 N N . PHE A 1 184 ? -1.168 -0.005 22.168 1.00 38.97 184 PHE A N 1
ATOM 1523 C CA . PHE A 1 184 ? -1.151 1.348 22.724 1.00 38.97 184 PHE A CA 1
ATOM 1524 C C . PHE A 1 184 ? -0.082 1.448 23.824 1.00 38.97 184 PHE A C 1
ATOM 1526 O O . PHE A 1 184 ? -0.161 0.734 24.813 1.00 38.97 184 PHE A O 1
ATOM 1533 N N . LEU A 1 185 ? 0.884 2.354 23.623 1.00 35.00 185 LEU A N 1
ATOM 1534 C CA . LEU A 1 185 ? 1.824 2.951 24.591 1.00 35.00 185 LEU A CA 1
ATOM 1535 C C . LEU A 1 185 ? 2.484 2.027 25.641 1.00 35.00 185 LEU A C 1
ATOM 1537 O O . LEU A 1 185 ? 1.887 1.666 26.649 1.00 35.00 185 LEU A O 1
ATOM 1541 N N . GLY A 1 186 ? 3.799 1.832 25.488 1.00 33.88 186 GLY A N 1
ATOM 1542 C CA . GLY A 1 186 ? 4.696 1.332 26.535 1.00 33.88 186 GLY A CA 1
ATOM 1543 C C . GLY A 1 186 ? 5.398 0.042 26.126 1.00 33.88 186 GLY A C 1
ATOM 1544 O O . GLY A 1 186 ? 4.754 -0.944 25.783 1.00 33.88 186 GLY A O 1
ATOM 1545 N N . SER A 1 187 ? 6.729 0.036 26.199 1.00 35.31 187 SER A N 1
ATOM 1546 C CA . SER A 1 187 ? 7.640 -1.051 25.795 1.00 35.31 187 SER A CA 1
ATOM 1547 C C . SER A 1 187 ? 7.419 -2.407 26.490 1.00 35.31 187 SER A C 1
ATOM 1549 O O . SER A 1 187 ? 8.134 -3.359 26.195 1.00 35.31 187 SER A O 1
ATOM 1551 N N . ASN A 1 188 ? 6.431 -2.511 27.384 1.00 35.91 188 ASN A N 1
ATOM 1552 C CA . ASN A 1 188 ? 6.132 -3.702 28.179 1.00 35.91 188 ASN A CA 1
ATOM 1553 C C . ASN A 1 188 ? 4.757 -4.327 27.870 1.00 35.91 188 ASN A C 1
ATOM 1555 O O . ASN A 1 188 ? 4.396 -5.321 28.499 1.00 35.91 188 ASN A O 1
ATOM 1559 N N . PHE A 1 189 ? 3.981 -3.798 26.914 1.00 38.75 189 PHE A N 1
ATOM 1560 C CA . PHE A 1 189 ? 2.706 -4.406 26.524 1.00 38.75 189 PHE A CA 1
ATOM 1561 C C . PHE A 1 189 ? 2.903 -5.401 25.372 1.00 38.75 189 PHE A C 1
ATOM 1563 O O . PHE A 1 189 ? 3.062 -5.015 24.214 1.00 38.75 189 PHE A O 1
ATOM 1570 N N . LYS A 1 190 ? 2.862 -6.704 25.676 1.00 42.12 190 LYS A N 1
ATOM 1571 C CA . LYS A 1 190 ? 2.676 -7.740 24.651 1.00 42.12 190 LYS A CA 1
ATOM 1572 C C . LYS A 1 190 ? 1.218 -7.666 24.192 1.00 42.12 190 LYS A C 1
ATOM 1574 O O . LYS A 1 190 ? 0.333 -8.175 24.873 1.00 42.12 190 LYS A O 1
ATOM 1579 N N . GLY A 1 191 ? 0.972 -6.951 23.094 1.00 42.91 191 GLY A N 1
ATOM 1580 C CA . GLY A 1 191 ? -0.366 -6.788 22.526 1.00 42.91 191 GLY A CA 1
ATOM 1581 C C . GLY A 1 191 ? -1.087 -8.123 22.322 1.00 42.91 191 GLY A C 1
ATOM 1582 O O . GLY A 1 191 ? -0.461 -9.130 21.995 1.00 42.91 191 GLY A O 1
ATOM 1583 N N . LYS A 1 192 ? -2.410 -8.129 22.516 1.00 42.78 192 LYS A N 1
ATOM 1584 C CA . LYS A 1 192 ? -3.288 -9.237 22.107 1.00 42.78 192 LYS A CA 1
ATOM 1585 C C . LYS A 1 192 ? -3.712 -9.028 20.646 1.00 42.78 192 LYS A C 1
ATOM 1587 O O . LYS A 1 192 ? -3.869 -7.883 20.217 1.00 42.78 192 LYS A O 1
ATOM 1592 N N . ARG A 1 193 ? -3.891 -10.114 19.885 1.00 45.56 193 ARG A N 1
ATOM 1593 C CA . ARG A 1 193 ? -4.378 -10.055 18.494 1.00 45.56 193 ARG A CA 1
ATOM 1594 C C . ARG A 1 193 ? -5.797 -9.473 18.453 1.00 45.56 193 ARG A C 1
ATOM 1596 O O . ARG A 1 193 ? -6.591 -9.765 19.342 1.00 45.56 193 ARG A O 1
ATOM 1603 N N . TYR A 1 194 ? -6.128 -8.655 17.453 1.00 41.53 194 TYR A N 1
ATOM 1604 C CA . TYR A 1 194 ? -7.445 -8.007 17.338 1.00 41.53 194 TYR A CA 1
ATOM 1605 C C . TYR A 1 194 ? -8.587 -9.011 17.142 1.00 41.53 194 TYR A C 1
ATOM 1607 O O . TYR A 1 194 ? -9.683 -8.797 17.652 1.00 41.53 194 TYR A O 1
ATOM 1615 N N . ASP A 1 195 ? -8.344 -10.135 16.470 1.00 40.62 195 ASP A N 1
ATOM 1616 C CA . ASP A 1 195 ? -9.318 -11.224 16.362 1.00 40.62 195 ASP A CA 1
ATOM 1617 C C . ASP A 1 195 ? -9.531 -11.919 17.715 1.00 40.62 195 ASP A C 1
ATOM 1619 O O . ASP A 1 195 ? -10.667 -12.155 18.092 1.00 40.62 195 ASP A O 1
ATOM 1623 N N . SER A 1 196 ? -8.484 -12.142 18.513 1.00 43.03 196 SER A N 1
ATOM 1624 C CA . SER A 1 196 ? -8.621 -12.609 19.903 1.00 43.03 196 SER A CA 1
ATOM 1625 C C . SER A 1 196 ? -9.259 -11.554 20.818 1.00 43.03 196 SER A C 1
ATOM 1627 O O . SER A 1 196 ? -9.958 -11.894 21.758 1.00 43.03 196 SER A O 1
ATOM 1629 N N . TYR A 1 197 ? -9.068 -10.265 20.531 1.00 41.88 197 TYR A N 1
ATOM 1630 C CA . TYR A 1 197 ? -9.702 -9.151 21.244 1.00 41.88 197 TYR A CA 1
ATOM 1631 C C . TYR A 1 197 ? -11.205 -9.024 20.922 1.00 41.88 197 TYR A C 1
ATOM 1633 O O . TYR A 1 197 ? -11.987 -8.528 21.735 1.00 41.88 197 TYR A O 1
ATOM 1641 N N . THR A 1 198 ? -11.617 -9.450 19.724 1.00 42.31 198 THR A N 1
ATOM 1642 C CA . THR A 1 198 ? -13.005 -9.382 19.232 1.00 42.31 198 THR A CA 1
ATOM 1643 C C . THR A 1 198 ? -13.772 -10.695 19.370 1.00 42.31 198 THR A C 1
ATOM 1645 O O . THR A 1 198 ? -14.992 -10.641 19.477 1.00 42.31 198 THR A O 1
ATOM 1648 N N . LYS A 1 199 ? -13.087 -11.845 19.414 1.00 42.72 199 LYS A N 1
ATOM 1649 C CA . LYS A 1 199 ? -13.686 -13.177 19.603 1.00 42.72 199 LYS A CA 1
ATOM 1650 C C . LYS A 1 199 ? -13.773 -13.588 21.073 1.00 42.72 199 LYS A C 1
ATOM 1652 O O . LYS A 1 199 ? -14.771 -14.181 21.458 1.00 42.72 199 LYS A O 1
ATOM 1657 N N . ASP A 1 200 ? -12.811 -13.177 21.901 1.00 45.53 200 ASP A N 1
ATOM 1658 C CA . ASP A 1 200 ? -12.896 -13.302 23.355 1.00 45.53 200 ASP A CA 1
ATOM 1659 C C . ASP A 1 200 ? -13.026 -11.907 23.959 1.00 45.53 200 ASP A C 1
ATOM 1661 O O . ASP A 1 200 ? -12.027 -11.206 24.113 1.00 45.53 200 ASP A O 1
ATOM 1665 N N . SER A 1 201 ? -14.240 -11.480 24.301 1.00 46.72 201 SER A N 1
ATOM 1666 C CA . SER A 1 201 ? -14.546 -10.684 25.505 1.00 46.72 201 SER A CA 1
ATOM 1667 C C . SER A 1 201 ? -15.857 -9.943 25.298 1.00 46.72 201 SER A C 1
ATOM 1669 O O . SER A 1 201 ? -15.899 -8.882 24.672 1.00 46.72 201 SER A O 1
ATOM 1671 N N . VAL A 1 202 ? -16.912 -10.437 25.948 1.00 61.88 202 VAL A N 1
ATOM 1672 C CA . VAL A 1 202 ? -17.852 -9.529 26.615 1.00 61.88 202 VAL A CA 1
ATOM 1673 C C . VAL A 1 202 ? -16.997 -8.472 27.305 1.00 61.88 202 VAL A C 1
ATOM 1675 O O . VAL A 1 202 ? -16.163 -8.833 28.140 1.00 61.88 202 VAL A O 1
ATOM 1678 N N . ILE A 1 203 ? -17.132 -7.201 26.917 1.00 74.69 203 ILE A N 1
ATOM 1679 C CA . ILE A 1 203 ? -16.356 -6.128 27.541 1.00 74.69 203 ILE A CA 1
ATOM 1680 C C . ILE A 1 203 ? -16.534 -6.233 29.057 1.00 74.69 203 ILE A C 1
ATOM 1682 O O . ILE A 1 203 ? -17.647 -6.156 29.571 1.00 74.69 203 ILE A O 1
ATOM 1686 N N . SER A 1 204 ? -15.452 -6.510 29.780 1.00 82.38 204 SER A N 1
ATOM 1687 C CA . SER A 1 204 ? -15.555 -6.814 31.207 1.00 82.38 204 SER A CA 1
ATOM 1688 C C . SER A 1 204 ? -15.632 -5.532 32.033 1.00 82.38 204 SER A C 1
ATOM 1690 O O . SER A 1 204 ? -15.190 -4.464 31.606 1.00 82.38 204 SER A O 1
ATOM 1692 N N . LYS A 1 205 ? -16.126 -5.633 33.272 1.00 87.19 205 LYS A N 1
ATOM 1693 C CA . LYS A 1 205 ? -16.079 -4.508 34.220 1.00 87.19 205 LYS A CA 1
ATOM 1694 C C . LYS A 1 205 ? -14.647 -4.006 34.440 1.00 87.19 205 LYS A C 1
ATOM 1696 O O . LYS A 1 205 ? -14.440 -2.803 34.550 1.00 87.19 205 LYS A O 1
ATOM 1701 N N . GLN A 1 206 ? -13.665 -4.911 34.449 1.00 83.81 206 GLN A N 1
ATOM 1702 C CA . GLN A 1 206 ? -12.255 -4.548 34.577 1.00 83.81 206 GLN A CA 1
ATOM 1703 C C . GLN A 1 206 ? -11.758 -3.772 33.351 1.00 83.81 206 GLN A C 1
ATOM 1705 O O . GLN A 1 206 ? -11.085 -2.761 33.492 1.00 83.81 206 GLN A O 1
ATOM 1710 N N . GLU A 1 207 ? -12.155 -4.179 32.148 1.00 78.00 207 GLU A N 1
ATOM 1711 C CA . GLU A 1 207 ? -11.771 -3.478 30.921 1.00 78.00 207 GLU A CA 1
ATOM 1712 C C . GLU A 1 207 ? -12.390 -2.071 30.849 1.00 78.00 207 GLU A C 1
ATOM 1714 O O . GLU A 1 207 ? -11.701 -1.102 30.528 1.00 78.00 207 GLU A O 1
ATOM 1719 N N . ILE A 1 208 ? -13.668 -1.921 31.225 1.00 83.50 208 ILE A N 1
ATOM 1720 C CA . ILE A 1 208 ? -14.319 -0.602 31.335 1.00 83.50 208 ILE A CA 1
ATOM 1721 C C . ILE A 1 208 ? -13.574 0.281 32.343 1.00 83.50 208 ILE A C 1
ATOM 1723 O O . ILE A 1 208 ? -13.338 1.467 32.076 1.00 83.50 208 ILE A O 1
ATOM 1727 N N . LYS A 1 209 ? -13.183 -0.298 33.485 1.00 85.50 209 LYS A N 1
ATOM 1728 C CA . LYS A 1 209 ? -12.413 0.381 34.528 1.00 85.50 209 LYS A CA 1
ATOM 1729 C C . LYS A 1 209 ? -11.088 0.902 33.984 1.00 85.50 209 LYS A C 1
ATOM 1731 O O . LYS A 1 209 ? -10.824 2.096 34.116 1.00 85.50 209 LYS A O 1
ATOM 1736 N N . ASP A 1 210 ? -10.312 0.050 33.324 1.00 78.62 210 ASP A N 1
ATOM 1737 C CA . ASP A 1 210 ? -8.999 0.397 32.778 1.00 78.62 210 ASP A CA 1
ATOM 1738 C C . ASP A 1 210 ? -9.119 1.517 31.728 1.00 78.62 210 ASP A C 1
ATOM 1740 O O . ASP A 1 210 ? -8.408 2.526 31.787 1.00 78.62 210 ASP A O 1
ATOM 1744 N N . ILE A 1 211 ? -10.090 1.417 30.809 1.00 78.25 211 ILE A N 1
ATOM 1745 C CA . ILE A 1 211 ? -10.350 2.446 29.789 1.00 78.25 211 ILE A CA 1
ATOM 1746 C C . ILE A 1 211 ? -10.663 3.796 30.443 1.00 78.25 211 ILE A C 1
ATOM 1748 O O . ILE A 1 211 ? -10.111 4.827 30.035 1.00 78.25 211 ILE A O 1
ATOM 1752 N N . MET A 1 212 ? -11.521 3.815 31.465 1.00 84.75 212 MET A N 1
ATOM 1753 C CA . MET A 1 212 ? -11.880 5.046 32.170 1.00 84.75 212 MET A CA 1
ATOM 1754 C C . MET A 1 212 ? -10.732 5.592 33.019 1.00 84.75 212 MET A C 1
ATOM 1756 O O . MET A 1 212 ? -10.549 6.809 33.075 1.00 84.75 212 MET A O 1
ATOM 1760 N N . GLN A 1 213 ? -9.896 4.735 33.605 1.00 80.62 213 GLN A N 1
ATOM 1761 C CA . GLN A 1 213 ? -8.705 5.160 34.341 1.00 80.62 213 GLN A CA 1
ATOM 1762 C C . GLN A 1 213 ? -7.712 5.911 33.448 1.00 80.62 213 GLN A C 1
ATOM 1764 O O . GLN A 1 213 ? -7.136 6.907 33.881 1.00 80.62 213 GLN A O 1
ATOM 1769 N N . THR A 1 214 ? -7.592 5.567 32.159 1.00 73.06 214 THR A N 1
ATOM 1770 C CA . THR A 1 214 ? -6.753 6.359 31.229 1.00 73.06 214 THR A CA 1
ATOM 1771 C C . THR A 1 214 ? -7.246 7.801 31.044 1.00 73.06 214 THR A C 1
ATOM 1773 O O . THR A 1 214 ? -6.472 8.678 30.653 1.00 73.06 214 THR A O 1
ATOM 1776 N N . TYR A 1 215 ? -8.532 8.071 31.298 1.00 74.25 215 TYR A N 1
ATOM 1777 C CA . TYR A 1 215 ? -9.091 9.423 31.270 1.00 74.25 215 TYR A CA 1
ATOM 1778 C C . TYR A 1 215 ? -8.795 10.196 32.563 1.00 74.25 215 TYR A C 1
ATOM 1780 O O . TYR A 1 215 ? -8.618 11.415 32.502 1.00 74.25 215 TYR A O 1
ATOM 1788 N N . THR A 1 216 ? -8.717 9.501 33.704 1.00 70.31 216 THR A N 1
ATOM 1789 C CA . THR A 1 216 ? -8.551 10.109 35.033 1.00 70.31 216 THR A CA 1
ATOM 1790 C C . THR A 1 216 ? -7.095 10.194 35.507 1.00 70.31 216 THR A C 1
ATOM 1792 O O . THR A 1 216 ? -6.782 11.099 36.271 1.00 70.31 216 THR A O 1
ATOM 1795 N N . GLN A 1 217 ? -6.201 9.311 35.045 1.00 66.19 217 GLN A N 1
ATOM 1796 C CA . GLN A 1 217 ? -4.845 9.141 35.602 1.00 66.19 217 GLN A CA 1
ATOM 1797 C C . GLN A 1 217 ? -3.690 9.529 34.658 1.00 66.19 217 GLN A C 1
ATOM 1799 O O . GLN A 1 217 ? -2.542 9.583 35.088 1.00 66.19 217 GLN A O 1
ATOM 1804 N N . GLY A 1 218 ? -3.940 9.796 33.372 1.00 57.31 218 GLY A N 1
ATOM 1805 C CA . GLY A 1 218 ? -2.868 10.173 32.437 1.00 57.31 218 GLY A CA 1
ATOM 1806 C C . GLY A 1 218 ? -2.239 11.538 32.757 1.00 57.31 218 GLY A C 1
ATOM 1807 O O . GLY A 1 218 ? -2.912 12.403 33.308 1.00 57.31 218 GLY A O 1
ATOM 1808 N N . PHE A 1 219 ? -0.990 11.780 32.324 1.00 48.94 219 PHE A N 1
ATOM 1809 C CA . PHE A 1 219 ? -0.277 13.063 32.512 1.00 48.94 219 PHE A CA 1
ATOM 1810 C C . PHE A 1 219 ? -1.152 14.283 32.168 1.00 48.94 219 PHE A C 1
ATOM 1812 O O . PHE A 1 219 ? -1.240 15.229 32.937 1.00 48.94 219 PHE A O 1
ATOM 1819 N N . VAL A 1 220 ? -1.917 14.224 31.073 1.00 52.81 220 VAL A N 1
ATOM 1820 C CA . VAL A 1 220 ? -2.831 15.308 30.665 1.00 52.81 220 VAL A CA 1
ATOM 1821 C C . VAL A 1 220 ? -3.964 15.553 31.680 1.00 52.81 220 VAL A C 1
ATOM 1823 O O . VAL A 1 220 ? -4.427 16.680 31.805 1.00 52.81 220 VAL A O 1
ATOM 1826 N N . ALA A 1 221 ? -4.425 14.539 32.420 1.00 55.72 221 ALA A N 1
ATOM 1827 C CA . ALA A 1 221 ? -5.447 14.694 33.461 1.00 55.72 221 ALA A CA 1
ATOM 1828 C C . ALA A 1 221 ? -4.926 15.397 34.730 1.00 55.72 221 ALA A C 1
ATOM 1830 O O . ALA A 1 221 ? -5.720 16.030 35.417 1.00 55.72 221 ALA A O 1
ATOM 1831 N N . LEU A 1 222 ? -3.615 15.350 34.999 1.00 56.66 222 LEU A N 1
ATOM 1832 C CA . LEU A 1 222 ? -2.985 16.077 36.112 1.00 56.66 222 LEU A CA 1
ATOM 1833 C C . LEU A 1 222 ? -2.820 17.577 35.825 1.00 56.66 222 LEU A C 1
ATOM 1835 O O . LEU A 1 222 ? -2.780 18.376 36.754 1.00 56.66 222 LEU A O 1
ATOM 1839 N N . VAL A 1 223 ? -2.733 17.963 34.547 1.00 52.88 223 VAL A N 1
ATOM 1840 C CA . VAL A 1 223 ? -2.401 19.341 34.128 1.00 52.88 223 VAL A CA 1
ATOM 1841 C C . VAL A 1 223 ? -3.599 20.077 33.505 1.00 52.88 223 VAL A C 1
ATOM 1843 O O . VAL A 1 223 ? -3.525 21.273 33.240 1.00 52.88 223 VAL A O 1
ATOM 1846 N N . THR A 1 224 ? -4.730 19.400 33.260 1.00 60.53 224 THR A N 1
ATOM 1847 C CA . THR A 1 224 ? -5.911 20.016 32.622 1.00 60.53 224 THR A CA 1
ATOM 1848 C C . THR A 1 224 ? -7.212 19.691 33.350 1.00 60.53 224 THR A C 1
ATOM 1850 O O . THR A 1 224 ? -7.458 18.551 33.743 1.00 60.53 224 THR A O 1
ATOM 1853 N N . LYS A 1 225 ? -8.097 20.690 33.486 1.00 69.31 225 LYS A N 1
ATOM 1854 C CA . LYS A 1 225 ? -9.447 20.491 34.032 1.00 69.31 225 LYS A CA 1
ATOM 1855 C C . LYS A 1 225 ? -10.266 19.625 33.067 1.00 69.31 225 LYS A C 1
ATOM 1857 O O . LYS A 1 225 ? -10.513 20.002 31.923 1.00 69.31 225 LYS A O 1
ATOM 1862 N N . ARG A 1 226 ? -10.685 18.447 33.528 1.00 71.12 226 ARG A N 1
ATOM 1863 C CA . ARG A 1 226 ? -11.459 17.469 32.749 1.00 71.12 226 ARG A CA 1
ATOM 1864 C C . ARG A 1 226 ? -12.960 17.653 32.995 1.00 71.12 226 ARG A C 1
ATOM 1866 O O . ARG A 1 226 ? -13.447 17.366 34.081 1.00 71.12 226 ARG A O 1
ATOM 1873 N N . ASN A 1 227 ? -13.702 18.063 31.964 1.00 79.00 227 ASN A N 1
ATOM 1874 C CA . ASN A 1 227 ? -15.142 18.364 32.063 1.00 79.00 227 ASN A CA 1
ATOM 1875 C C . ASN A 1 227 ? -16.031 17.175 32.477 1.00 79.00 227 ASN A C 1
ATOM 1877 O O . ASN A 1 227 ? -17.126 17.393 32.979 1.00 79.00 227 ASN A O 1
ATOM 1881 N N . HIS A 1 228 ? -15.579 15.931 32.282 1.00 86.75 228 HIS A N 1
ATOM 1882 C CA . HIS A 1 228 ? -16.354 14.721 32.598 1.00 86.75 228 HIS A CA 1
ATOM 1883 C C . HIS A 1 228 ? -15.630 13.819 33.612 1.00 86.75 228 HIS A C 1
ATOM 1885 O O . HIS A 1 228 ? -15.837 12.606 33.631 1.00 86.75 228 HIS A O 1
ATOM 1891 N N . LEU A 1 229 ? -14.740 14.399 34.430 1.00 84.62 229 LEU A N 1
ATOM 1892 C CA . LEU A 1 229 ? -13.923 13.662 35.403 1.00 84.62 229 LEU A CA 1
ATOM 1893 C C . LEU A 1 229 ? -14.771 12.920 36.429 1.00 84.62 229 LEU A C 1
ATOM 1895 O O . LEU A 1 229 ? -14.571 11.729 36.644 1.00 84.62 229 LEU A O 1
ATOM 1899 N N . GLU A 1 230 ? -15.737 13.623 37.013 1.00 87.50 230 GLU A N 1
ATOM 1900 C CA . GLU A 1 230 ? -16.645 13.075 38.018 1.00 87.50 230 GLU A CA 1
ATOM 1901 C C . GLU A 1 230 ? -17.411 11.873 37.462 1.00 87.50 230 GLU A C 1
ATOM 1903 O O . GLU A 1 230 ? -17.475 10.819 38.093 1.00 87.50 230 GLU A O 1
ATOM 1908 N N . LYS A 1 231 ? -17.896 11.979 36.218 1.00 91.44 231 LYS A N 1
ATOM 1909 C CA . LYS A 1 231 ? -18.584 10.866 35.571 1.00 91.44 231 LYS A CA 1
ATOM 1910 C C . LYS A 1 231 ? -17.653 9.681 35.327 1.00 91.44 231 LYS A C 1
ATOM 1912 O O . LYS A 1 231 ? -18.051 8.549 35.577 1.00 91.44 231 LYS A O 1
ATOM 1917 N N . ALA A 1 232 ? -16.423 9.918 34.872 1.00 86.31 232 ALA A N 1
ATOM 1918 C CA . ALA A 1 232 ? -15.444 8.849 34.687 1.00 86.31 232 ALA A CA 1
ATOM 1919 C C . ALA A 1 232 ? -15.129 8.129 36.010 1.00 86.31 232 ALA A C 1
ATOM 1921 O O . ALA A 1 232 ? -15.101 6.902 36.043 1.00 86.31 232 ALA A O 1
ATOM 1922 N N . MET A 1 233 ? -14.962 8.876 37.107 1.00 87.69 233 MET A N 1
ATOM 1923 C CA . MET A 1 233 ? -14.764 8.309 38.445 1.00 87.69 233 MET A CA 1
ATOM 1924 C C . MET A 1 233 ? -15.977 7.504 38.922 1.00 87.69 233 MET A C 1
ATOM 1926 O O . MET A 1 233 ? -15.799 6.406 39.443 1.00 87.69 233 MET A O 1
ATOM 1930 N N . GLN A 1 234 ? -17.199 7.987 38.677 1.00 93.06 234 GLN A N 1
ATOM 1931 C CA . GLN A 1 234 ? -18.418 7.235 38.982 1.00 93.06 234 GLN A CA 1
ATOM 1932 C C . GLN A 1 234 ? -18.455 5.896 38.229 1.00 93.06 234 GLN A C 1
ATOM 1934 O O . GLN A 1 234 ? -18.752 4.866 38.825 1.00 93.06 234 GLN A O 1
ATOM 1939 N N . ILE A 1 235 ? -18.124 5.880 36.933 1.00 92.31 235 ILE A N 1
ATOM 1940 C CA . ILE A 1 235 ? -18.078 4.632 36.154 1.00 92.31 235 ILE A CA 1
ATOM 1941 C C . ILE A 1 235 ? -17.017 3.672 36.707 1.00 92.31 235 ILE A C 1
ATOM 1943 O O . ILE A 1 235 ? -17.295 2.484 36.843 1.00 92.31 235 ILE A O 1
ATOM 1947 N N . ILE A 1 236 ? -15.837 4.176 37.086 1.00 88.81 236 ILE A N 1
ATOM 1948 C CA . ILE A 1 236 ? -14.781 3.373 37.727 1.00 88.81 236 ILE A CA 1
ATOM 1949 C C . ILE A 1 236 ? -15.296 2.729 39.022 1.00 88.81 236 ILE A C 1
ATOM 1951 O O . ILE A 1 236 ? -15.085 1.539 39.228 1.00 88.81 236 ILE A O 1
ATOM 1955 N N . GLN A 1 237 ? -16.015 3.478 39.862 1.00 92.00 237 GLN A N 1
ATOM 1956 C CA . GLN A 1 237 ? -16.601 2.944 41.098 1.00 92.00 237 GLN A CA 1
ATOM 1957 C C . GLN A 1 237 ? -17.661 1.868 40.821 1.00 92.00 237 GLN A C 1
ATOM 1959 O O . GLN A 1 237 ? -17.685 0.835 41.486 1.00 92.00 237 GLN A O 1
ATOM 1964 N N . LEU A 1 238 ? -18.512 2.063 39.809 1.00 91.88 238 LEU A N 1
ATOM 1965 C CA . LEU A 1 238 ? -19.509 1.060 39.411 1.00 91.88 238 LEU A CA 1
ATOM 1966 C C . LEU A 1 238 ? -18.861 -0.225 38.886 1.00 91.88 238 LEU A C 1
ATOM 1968 O O . LEU A 1 238 ? -19.407 -1.315 39.079 1.00 91.88 238 LEU A O 1
ATOM 1972 N N . CYS A 1 239 ? -17.675 -0.126 38.279 1.00 89.94 239 CYS A N 1
ATOM 1973 C CA . CYS A 1 239 ? -16.918 -1.301 37.859 1.00 89.94 239 CYS A CA 1
ATOM 1974 C C . CYS A 1 239 ? -16.537 -2.205 39.048 1.00 89.94 239 CYS A C 1
ATOM 1976 O O . CYS A 1 239 ? -16.518 -3.426 38.897 1.00 89.94 239 CYS A O 1
ATOM 1978 N N . ASP A 1 240 ? -16.356 -1.632 40.240 1.00 89.94 240 ASP A N 1
ATOM 1979 C CA . ASP A 1 240 ? -16.042 -2.366 41.474 1.00 89.94 240 ASP A CA 1
ATOM 1980 C C . ASP A 1 240 ? -17.294 -2.822 42.252 1.00 89.94 240 ASP A C 1
ATOM 1982 O O . ASP A 1 240 ? -17.213 -3.720 43.089 1.00 89.94 240 ASP A O 1
ATOM 1986 N N . ASN A 1 241 ? -18.473 -2.259 41.958 1.00 90.00 241 ASN A N 1
ATOM 1987 C CA . ASN A 1 241 ? -19.720 -2.583 42.659 1.00 90.00 241 ASN A CA 1
ATOM 1988 C C . ASN A 1 241 ? -20.373 -3.877 42.135 1.00 90.00 241 ASN A C 1
ATOM 1990 O O . ASN A 1 241 ? -20.787 -3.941 40.980 1.00 90.00 241 ASN A O 1
ATOM 1994 N N . ARG A 1 242 ? -20.530 -4.893 42.990 1.00 89.06 242 ARG A N 1
ATOM 1995 C CA . ARG A 1 242 ? -21.114 -6.198 42.627 1.00 89.06 242 ARG A CA 1
ATOM 1996 C C . ARG A 1 242 ? -22.566 -6.133 42.139 1.00 89.06 242 ARG A C 1
ATOM 1998 O O . ARG A 1 242 ? -22.946 -6.995 41.355 1.00 89.06 242 ARG A O 1
ATOM 2005 N N . ASP A 1 243 ? -23.323 -5.110 42.525 1.00 92.25 243 ASP A N 1
ATOM 2006 C CA . ASP A 1 243 ? -24.737 -4.953 42.151 1.00 92.25 243 ASP A CA 1
ATOM 2007 C C . ASP A 1 243 ? -24.927 -4.488 40.698 1.00 92.25 243 ASP A C 1
ATOM 2009 O O . ASP A 1 243 ? -26.038 -4.504 40.177 1.00 92.25 243 ASP A O 1
ATOM 2013 N N . PHE A 1 244 ? -23.846 -4.071 40.030 1.00 88.44 244 PHE A N 1
ATOM 2014 C CA . PHE A 1 244 ? -23.877 -3.576 38.657 1.00 88.44 244 PHE A CA 1
ATOM 2015 C C . PHE A 1 244 ? -23.147 -4.530 37.720 1.00 88.44 244 PHE A C 1
ATOM 2017 O O . PHE A 1 244 ? -21.970 -4.855 37.925 1.00 88.44 244 PHE A O 1
ATOM 2024 N N . ASN A 1 245 ? -23.823 -4.918 36.642 1.00 88.06 245 ASN A N 1
ATOM 2025 C CA . ASN A 1 245 ? -23.216 -5.640 35.530 1.00 88.06 245 ASN A CA 1
ATOM 2026 C C . ASN A 1 245 ? -22.804 -4.673 34.399 1.00 88.06 245 ASN A C 1
ATOM 2028 O O . ASN A 1 245 ? -22.997 -3.458 34.463 1.00 88.06 245 ASN A O 1
ATOM 2032 N N . VAL A 1 246 ? -22.200 -5.227 33.349 1.00 85.94 246 VAL A N 1
ATOM 2033 C CA . VAL A 1 246 ? -21.724 -4.474 32.179 1.00 85.94 246 VAL A CA 1
ATOM 2034 C C . VAL A 1 246 ? -22.864 -3.744 31.462 1.00 85.94 246 VAL A C 1
ATOM 2036 O O . VAL A 1 246 ? -22.701 -2.579 31.106 1.00 85.94 246 VAL A O 1
ATOM 2039 N N . SER A 1 247 ? -24.024 -4.388 31.298 1.00 86.19 247 SER A N 1
ATOM 2040 C CA . SER A 1 247 ? -25.193 -3.802 30.630 1.00 86.19 247 SER A CA 1
ATOM 2041 C C . SER A 1 247 ? -25.698 -2.561 31.370 1.00 86.19 247 SER A C 1
ATOM 2043 O O . SER A 1 247 ? -25.945 -1.521 30.755 1.00 86.19 247 SER A O 1
ATOM 2045 N N . ASP A 1 248 ? -25.744 -2.606 32.704 1.00 89.88 248 ASP A N 1
ATOM 2046 C CA . ASP A 1 248 ? -26.120 -1.446 33.516 1.00 89.88 248 ASP A CA 1
ATOM 2047 C C . ASP A 1 248 ? -25.149 -0.275 33.342 1.00 89.88 248 ASP A C 1
ATOM 2049 O O . ASP A 1 248 ? -25.574 0.868 33.150 1.00 89.88 248 ASP A O 1
ATOM 2053 N N . ILE A 1 249 ? -23.844 -0.557 33.340 1.00 91.56 249 ILE A N 1
ATOM 2054 C CA . ILE A 1 249 ? -22.798 0.457 33.157 1.00 91.56 249 ILE A CA 1
ATOM 2055 C C . ILE A 1 249 ? -22.882 1.088 31.758 1.00 91.56 249 ILE A C 1
ATOM 2057 O O . ILE A 1 249 ? -22.811 2.313 31.623 1.00 91.56 249 ILE A O 1
ATOM 2061 N N . VAL A 1 250 ? -23.086 0.276 30.720 1.00 88.62 250 VAL A N 1
ATOM 2062 C CA . VAL A 1 250 ? -23.228 0.721 29.322 1.00 88.62 250 VAL A CA 1
ATOM 2063 C C . VAL A 1 250 ? -24.493 1.555 29.133 1.00 88.62 250 VAL A C 1
ATOM 2065 O O . VAL A 1 250 ? -24.447 2.616 28.504 1.00 88.62 250 VAL A O 1
ATOM 2068 N N . ARG A 1 251 ? -25.615 1.148 29.735 1.00 89.81 251 ARG A N 1
ATOM 2069 C CA . ARG A 1 251 ? -26.867 1.918 29.735 1.00 89.81 251 ARG A CA 1
ATOM 2070 C C . ARG A 1 251 ? -26.686 3.274 30.415 1.00 89.81 251 ARG A C 1
ATOM 2072 O O . ARG A 1 251 ? -27.130 4.297 29.893 1.00 89.81 251 ARG A O 1
ATOM 2079 N N . MET A 1 252 ? -25.992 3.315 31.553 1.00 90.62 252 MET A N 1
ATOM 2080 C CA . MET A 1 252 ? -25.672 4.569 32.242 1.00 90.62 252 MET A CA 1
ATOM 2081 C C . MET A 1 252 ? -24.762 5.483 31.414 1.00 90.62 252 MET A C 1
ATOM 2083 O O . MET A 1 252 ? -24.961 6.701 31.417 1.00 90.62 252 MET A O 1
ATOM 2087 N N . LEU A 1 253 ? -23.780 4.914 30.712 1.00 90.31 253 LEU A N 1
ATOM 2088 C CA . LEU A 1 253 ? -22.911 5.643 29.789 1.00 90.31 253 LEU A CA 1
ATOM 2089 C C . LEU A 1 253 ? -23.701 6.229 28.620 1.00 90.31 253 LEU A C 1
ATOM 2091 O O . LEU A 1 253 ? -23.603 7.429 28.371 1.00 90.31 253 LEU A O 1
ATOM 2095 N N . SER A 1 254 ? -24.537 5.420 27.972 1.00 88.75 254 SER A N 1
ATOM 2096 C CA . SER A 1 254 ? -25.381 5.832 26.844 1.00 88.75 254 SER A CA 1
ATOM 2097 C C . SER A 1 254 ? -26.325 6.970 27.233 1.00 88.75 254 SER A C 1
ATOM 2099 O O . SER A 1 254 ? -26.355 8.010 26.574 1.00 88.75 254 SER A O 1
ATOM 2101 N N . ASN A 1 255 ? -27.008 6.841 28.376 1.00 91.12 255 ASN A N 1
ATOM 2102 C CA . ASN A 1 255 ? -27.882 7.890 28.909 1.00 91.12 255 ASN A CA 1
ATOM 2103 C C . ASN A 1 255 ? -27.125 9.195 29.194 1.00 91.12 255 ASN A C 1
ATOM 2105 O O . ASN A 1 255 ? -27.647 10.286 28.968 1.00 91.12 255 ASN A O 1
ATOM 2109 N N . TYR A 1 256 ? -25.892 9.104 29.699 1.00 92.94 256 TYR A N 1
ATOM 2110 C CA . TYR A 1 256 ? -25.068 10.284 29.947 1.00 92.94 256 TYR A CA 1
ATOM 2111 C C . TYR A 1 256 ? -24.614 10.956 28.649 1.00 92.94 256 TYR A C 1
ATOM 2113 O O . TYR A 1 256 ? -24.629 12.186 28.570 1.00 92.94 256 TYR A O 1
ATOM 2121 N N . LEU A 1 257 ? -24.246 10.165 27.633 1.00 88.44 257 LEU A N 1
ATOM 2122 C CA . LEU A 1 257 ? -23.856 10.681 26.324 1.00 88.44 257 LEU A CA 1
ATOM 2123 C C . LEU A 1 257 ? -25.000 11.424 25.627 1.00 88.44 257 LEU A C 1
ATOM 2125 O O . LEU A 1 257 ? -24.765 12.471 25.036 1.00 88.44 257 LEU A O 1
ATOM 2129 N N . GLN A 1 258 ? -26.230 10.922 25.734 1.00 87.69 258 GLN A N 1
ATOM 2130 C CA . GLN A 1 258 ? -27.406 11.557 25.128 1.00 87.69 258 GLN A CA 1
ATOM 2131 C C . GLN A 1 258 ? -27.807 12.874 25.809 1.00 87.69 258 GLN A C 1
ATOM 2133 O O . GLN A 1 258 ? -28.372 13.752 25.164 1.00 87.69 258 GLN A O 1
ATOM 2138 N N . ARG A 1 259 ? -27.538 13.020 27.113 1.00 86.75 259 ARG A N 1
ATOM 2139 C CA . ARG A 1 259 ? -27.970 14.182 27.916 1.00 86.75 259 ARG A CA 1
ATOM 2140 C C . ARG A 1 259 ? -26.912 15.274 28.069 1.00 86.75 259 ARG A C 1
ATOM 2142 O O . ARG A 1 259 ? -27.207 16.316 28.646 1.00 86.75 259 ARG A O 1
ATOM 2149 N N . SER A 1 260 ? -25.686 15.036 27.609 1.00 86.06 260 SER A N 1
ATOM 2150 C CA . SER A 1 260 ? -24.561 15.952 27.817 1.00 86.06 260 SER A CA 1
ATOM 2151 C C . SER A 1 260 ? -24.058 16.521 26.495 1.00 86.06 260 SER A C 1
ATOM 2153 O O . SER A 1 260 ? -24.002 15.826 25.486 1.00 86.06 260 SER A O 1
ATOM 2155 N N . ASN A 1 261 ? -23.612 17.776 26.517 1.00 81.69 261 ASN A N 1
ATOM 2156 C CA . ASN A 1 261 ? -22.944 18.388 25.374 1.00 81.69 261 ASN A CA 1
ATOM 2157 C C . ASN A 1 261 ? -21.456 18.024 25.367 1.00 81.69 261 ASN A C 1
ATOM 2159 O O . ASN A 1 261 ? -20.768 18.151 26.382 1.00 81.69 261 ASN A O 1
ATOM 2163 N N . PHE A 1 262 ? -20.948 17.610 24.206 1.00 81.19 262 PHE A N 1
ATOM 2164 C CA . PHE A 1 262 ? -19.543 17.261 24.014 1.00 81.19 262 PHE A CA 1
ATOM 2165 C C . PHE A 1 262 ? -18.938 18.054 22.864 1.00 81.19 262 PHE A C 1
ATOM 2167 O O . PHE A 1 262 ? -19.531 18.183 21.799 1.00 81.19 262 PHE A O 1
ATOM 2174 N N . ASN A 1 263 ? -17.696 18.498 23.047 1.00 75.12 263 ASN A N 1
ATOM 2175 C CA . ASN A 1 263 ? -16.893 19.000 21.937 1.00 75.12 263 ASN A CA 1
ATOM 2176 C C . ASN A 1 263 ? -16.565 17.852 20.968 1.00 75.12 263 ASN A C 1
ATOM 2178 O O . ASN A 1 263 ? -16.343 16.719 21.406 1.00 75.12 263 ASN A O 1
ATOM 2182 N N . ASN A 1 264 ? -16.405 18.165 19.677 1.00 61.38 264 ASN A N 1
ATOM 2183 C CA . ASN A 1 264 ? -16.091 17.193 18.612 1.00 61.38 264 ASN A CA 1
ATOM 2184 C C . ASN A 1 264 ? -14.857 16.313 18.906 1.00 61.38 264 ASN A C 1
ATOM 2186 O O . ASN A 1 264 ? -14.752 15.195 18.415 1.00 61.38 264 ASN A O 1
ATOM 2190 N N . ASN A 1 265 ? -13.931 16.788 19.747 1.00 67.75 265 ASN A N 1
ATOM 2191 C CA . ASN A 1 265 ? -12.726 16.063 20.156 1.00 67.75 265 ASN A CA 1
ATOM 2192 C C . ASN A 1 265 ? -12.731 15.603 21.624 1.00 67.75 265 ASN A C 1
ATOM 2194 O O . ASN A 1 265 ? -11.667 15.359 22.193 1.00 67.75 265 ASN A O 1
ATOM 2198 N N . SER A 1 266 ? -13.904 15.458 22.252 1.00 74.56 266 SER A N 1
ATOM 2199 C CA . SER A 1 266 ? -14.003 14.993 23.639 1.00 74.56 266 SER A CA 1
ATOM 2200 C C . SER A 1 266 ? -13.368 13.611 23.816 1.00 74.56 266 SER A C 1
ATOM 2202 O O . SER A 1 266 ? -13.848 12.598 23.306 1.00 74.56 266 SER A O 1
ATOM 2204 N N . SER A 1 267 ? -12.285 13.562 24.592 1.00 73.81 267 SER A N 1
ATOM 2205 C CA . SER A 1 267 ? -11.580 12.318 24.898 1.00 73.81 267 SER A CA 1
ATOM 2206 C C . SER A 1 267 ? -12.391 11.384 25.800 1.00 73.81 267 SER A C 1
ATOM 2208 O O . SER A 1 267 ? -12.135 10.181 25.796 1.00 73.81 267 SER A O 1
ATOM 2210 N N . PHE A 1 268 ? -13.357 11.923 26.554 1.00 83.12 268 PHE A N 1
ATOM 2211 C CA . PHE A 1 268 ? -14.334 11.130 27.303 1.00 83.12 268 PHE A CA 1
ATOM 2212 C C . PHE A 1 268 ? -15.308 10.454 26.340 1.00 83.12 268 PHE A C 1
ATOM 2214 O O . PHE A 1 268 ? -15.457 9.237 26.379 1.00 83.12 268 PHE A O 1
ATOM 2221 N N . LYS A 1 269 ? -15.902 11.236 25.425 1.00 81.56 269 LYS A N 1
ATOM 2222 C CA . LYS A 1 269 ? -16.888 10.734 24.464 1.00 81.56 269 LYS A CA 1
ATOM 2223 C C . LYS A 1 269 ? -16.311 9.594 23.626 1.00 81.56 269 LYS A C 1
ATOM 2225 O O . LYS A 1 269 ? -16.913 8.536 23.573 1.00 81.56 269 LYS A O 1
ATOM 2230 N N . LYS A 1 270 ? -15.094 9.754 23.091 1.00 76.12 270 LYS A N 1
ATOM 2231 C CA . LYS A 1 270 ? -14.415 8.702 22.307 1.00 76.12 270 LYS A CA 1
ATOM 2232 C C . LYS A 1 270 ? -14.277 7.373 23.066 1.00 76.12 270 LYS A C 1
ATOM 2234 O O . LYS A 1 2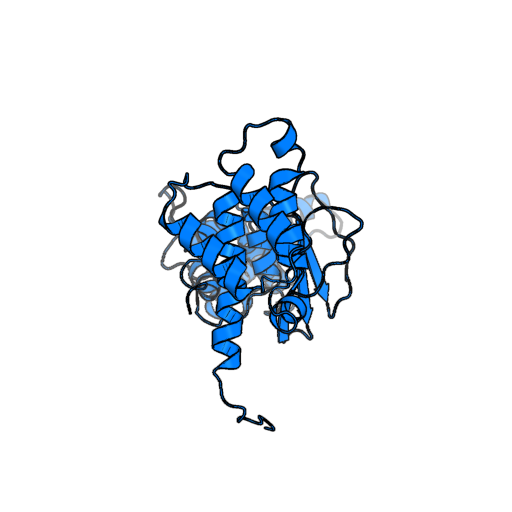70 ? -14.425 6.314 22.472 1.00 76.12 270 LYS A O 1
ATOM 2239 N N . ARG A 1 271 ? -13.998 7.419 24.375 1.00 79.81 271 ARG A N 1
ATOM 2240 C CA . ARG A 1 271 ? -13.900 6.218 25.225 1.00 79.81 271 ARG A CA 1
ATOM 2241 C C . ARG A 1 271 ? -15.267 5.605 25.504 1.00 79.81 271 ARG A C 1
ATOM 2243 O O . ARG A 1 271 ? -15.404 4.390 25.463 1.00 79.81 271 ARG A O 1
ATOM 2250 N N . ALA A 1 272 ? -16.261 6.443 25.780 1.00 81.31 272 ALA A N 1
ATOM 2251 C CA . ALA A 1 272 ? -17.626 6.002 26.027 1.00 81.31 272 ALA A CA 1
ATOM 2252 C C . ALA A 1 272 ? -18.257 5.372 24.771 1.00 81.31 272 ALA A C 1
ATOM 2254 O O . ALA A 1 272 ? -18.798 4.278 24.868 1.00 81.31 272 ALA A O 1
ATOM 2255 N N . ASP A 1 273 ? -18.104 6.004 23.601 1.00 76.62 273 ASP A N 1
ATOM 2256 C CA . ASP A 1 273 ? -18.544 5.466 22.306 1.00 76.62 273 ASP A CA 1
ATOM 2257 C C . ASP A 1 273 ? -17.910 4.088 22.042 1.00 76.62 273 ASP A C 1
ATOM 2259 O O . ASP A 1 273 ? -18.589 3.158 21.620 1.00 76.62 273 ASP A O 1
ATOM 2263 N N . TYR A 1 274 ? -16.616 3.933 22.346 1.00 74.56 274 TYR A N 1
ATOM 2264 C CA . TYR A 1 274 ? -15.909 2.660 22.211 1.00 74.56 274 TYR A CA 1
ATOM 2265 C C . TYR A 1 274 ? -16.471 1.562 23.126 1.00 74.56 274 TYR A C 1
ATOM 2267 O O . TYR A 1 274 ? -16.703 0.442 22.675 1.00 74.56 274 TYR A O 1
ATOM 2275 N N . ILE A 1 275 ? -16.708 1.882 24.404 1.00 80.56 275 ILE A N 1
ATOM 2276 C CA . ILE A 1 275 ? -17.290 0.950 25.381 1.00 80.56 275 ILE A CA 1
ATOM 2277 C C . ILE A 1 275 ? -18.685 0.492 24.937 1.00 80.56 275 ILE A C 1
ATOM 2279 O O . ILE A 1 275 ? -18.979 -0.700 25.003 1.00 80.56 275 ILE A O 1
ATOM 2283 N N . ILE A 1 276 ? -19.521 1.421 24.463 1.00 78.12 276 ILE A N 1
ATOM 2284 C CA . ILE A 1 276 ? -20.886 1.132 24.002 1.00 78.12 276 ILE A CA 1
ATOM 2285 C C . ILE A 1 276 ? -20.855 0.237 22.762 1.00 78.12 276 ILE A C 1
ATOM 2287 O O . ILE A 1 276 ? -21.449 -0.835 22.784 1.00 78.12 276 ILE A O 1
ATOM 2291 N N . ALA A 1 277 ? -20.081 0.605 21.737 1.00 68.00 277 ALA A N 1
ATOM 2292 C CA . ALA A 1 277 ? -19.979 -0.182 20.507 1.00 68.00 277 ALA A CA 1
ATOM 2293 C C . ALA A 1 277 ? -19.487 -1.619 20.768 1.00 68.00 277 ALA A C 1
ATOM 2295 O O . ALA A 1 277 ? -19.948 -2.570 20.141 1.00 68.00 277 ALA A O 1
ATOM 2296 N N . ARG A 1 278 ? -18.566 -1.794 21.724 1.00 70.19 278 ARG A N 1
ATOM 2297 C CA . ARG A 1 278 ? -18.069 -3.113 22.146 1.00 70.19 278 ARG A CA 1
ATOM 2298 C C . ARG A 1 278 ? -19.132 -3.948 22.856 1.00 70.19 278 ARG A C 1
ATOM 2300 O O . ARG A 1 278 ? -19.162 -5.160 22.666 1.00 70.19 278 ARG A O 1
ATOM 2307 N N . ALA A 1 279 ? -19.974 -3.319 23.669 1.00 74.38 279 ALA A N 1
ATOM 2308 C CA . ALA A 1 279 ? -21.068 -4.000 24.351 1.00 74.38 279 ALA A CA 1
ATOM 2309 C C . ALA A 1 279 ? -22.206 -4.384 23.387 1.00 74.38 279 ALA A C 1
ATOM 2311 O O . ALA A 1 279 ? -22.741 -5.483 23.490 1.00 74.38 279 ALA A O 1
ATOM 2312 N N . GLU A 1 280 ? -22.543 -3.511 22.434 1.00 65.69 280 GLU A N 1
ATOM 2313 C CA . GLU A 1 280 ? -23.594 -3.743 21.429 1.00 65.69 280 GLU A CA 1
ATOM 2314 C C . GLU A 1 280 ? -23.230 -4.871 20.456 1.00 65.69 280 GLU A C 1
ATOM 2316 O O . GLU A 1 280 ? -24.042 -5.765 20.226 1.00 65.69 280 GLU A O 1
ATOM 2321 N N . TYR A 1 281 ? -21.983 -4.893 19.966 1.00 55.03 281 TYR A N 1
ATOM 2322 C CA . TYR A 1 281 ? -21.484 -5.939 19.063 1.00 55.03 281 TYR A CA 1
ATOM 2323 C C . TYR A 1 281 ? -21.652 -7.358 19.631 1.00 55.03 281 TYR A C 1
ATOM 2325 O O . TYR A 1 281 ? -21.867 -8.310 18.883 1.00 55.03 281 TYR A O 1
ATOM 2333 N N . PHE A 1 282 ? -21.569 -7.512 20.956 1.00 56.78 282 PHE A N 1
ATOM 2334 C CA . PHE A 1 282 ? -21.739 -8.807 21.609 1.00 56.78 282 PHE A CA 1
ATOM 2335 C C . PHE A 1 282 ? -23.208 -9.251 21.680 1.00 56.78 282 PHE A C 1
ATOM 2337 O O . PHE A 1 282 ? -23.498 -10.420 21.437 1.00 56.78 282 PHE A O 1
ATOM 2344 N N . ASN A 1 283 ? -24.138 -8.335 21.967 1.00 53.62 283 ASN A N 1
ATOM 2345 C CA . ASN A 1 283 ? -25.565 -8.670 22.031 1.00 53.62 283 ASN A CA 1
ATOM 2346 C C . ASN A 1 283 ? -26.093 -9.132 20.660 1.00 53.62 283 ASN A C 1
ATOM 2348 O O . ASN A 1 283 ? -26.819 -10.116 20.587 1.00 53.62 283 ASN A O 1
ATOM 2352 N N . GLU A 1 284 ? -25.646 -8.508 19.564 1.00 49.41 284 GLU A N 1
ATOM 2353 C CA . GLU A 1 284 ? -26.004 -8.929 18.197 1.00 49.41 284 GLU A CA 1
ATOM 2354 C C . GLU A 1 284 ? -25.396 -10.286 17.788 1.00 49.41 284 GLU A C 1
ATOM 2356 O O . GLU A 1 284 ? -25.944 -10.983 16.931 1.00 49.41 284 GLU A O 1
ATOM 2361 N N . ALA A 1 285 ? -24.254 -10.671 18.371 1.00 43.56 285 ALA A N 1
ATOM 2362 C CA . ALA A 1 285 ? -23.614 -11.963 18.119 1.00 43.56 285 ALA A CA 1
ATOM 2363 C C . ALA A 1 285 ? -24.263 -13.110 18.915 1.00 43.56 285 ALA A C 1
ATOM 2365 O O . ALA A 1 285 ? -24.293 -14.234 18.420 1.00 43.56 285 ALA A O 1
ATOM 2366 N N . ALA A 1 286 ? -24.796 -12.824 20.108 1.00 45.38 286 ALA A N 1
ATOM 2367 C CA . ALA A 1 286 ? -25.501 -13.785 20.960 1.00 45.38 286 ALA A CA 1
ATOM 2368 C C . ALA A 1 286 ? -26.939 -14.091 20.487 1.00 45.38 286 ALA A C 1
ATOM 2370 O O . ALA A 1 286 ? -27.443 -15.178 20.752 1.00 45.38 286 ALA A O 1
ATOM 2371 N N . ASP A 1 287 ? -27.576 -13.177 19.746 1.00 39.72 287 ASP A N 1
ATOM 2372 C CA . ASP A 1 287 ? -28.924 -13.360 19.176 1.00 39.72 287 ASP A CA 1
ATOM 2373 C C . ASP A 1 287 ? -28.945 -14.185 17.871 1.00 39.72 287 ASP A C 1
ATOM 2375 O O . ASP A 1 287 ? -30.003 -14.384 17.265 1.00 39.72 287 ASP A O 1
ATOM 2379 N N . LYS A 1 288 ? -27.794 -14.701 17.414 1.00 36.22 288 LYS A N 1
ATOM 2380 C CA . LYS A 1 288 ? -27.757 -15.686 16.327 1.00 36.22 288 LYS A CA 1
ATOM 2381 C C . LYS A 1 288 ? -27.921 -17.090 16.914 1.00 36.22 288 LYS A C 1
ATOM 2383 O O . LYS A 1 288 ? -27.027 -17.527 17.634 1.00 36.22 288 LYS A O 1
ATOM 2388 N N . PRO A 1 289 ? -29.012 -17.818 16.610 1.00 36.88 289 PRO A N 1
ATOM 2389 C CA . PRO A 1 289 ? -29.143 -19.199 17.045 1.00 36.88 289 PRO A CA 1
ATOM 2390 C C . PRO A 1 289 ? -28.020 -20.037 16.424 1.00 36.88 289 PRO A C 1
ATOM 2392 O O . PRO A 1 289 ? -27.749 -19.930 15.225 1.00 36.88 289 PRO A O 1
ATOM 2395 N N . ASP A 1 290 ? -27.373 -20.849 17.260 1.00 44.12 290 ASP A N 1
ATOM 2396 C CA . ASP A 1 290 ? -26.405 -21.866 16.860 1.00 44.12 290 ASP A CA 1
ATOM 2397 C C . ASP A 1 290 ? -26.927 -22.658 15.658 1.00 44.12 290 ASP A C 1
ATOM 2399 O O . ASP A 1 290 ? -27.974 -23.306 15.728 1.00 44.12 290 ASP A O 1
ATOM 2403 N N . GLY A 1 291 ? -26.199 -22.620 14.544 1.00 44.72 291 GLY A N 1
ATOM 2404 C CA . GLY A 1 291 ? -26.554 -23.434 13.389 1.00 44.72 291 GLY A CA 1
ATOM 2405 C C . GLY A 1 291 ? -26.041 -22.907 12.065 1.00 44.72 291 GLY A C 1
ATOM 2406 O O . GLY A 1 291 ? -26.834 -22.509 11.223 1.00 44.72 291 GLY A O 1
ATOM 2407 N N . LEU A 1 292 ? -24.728 -22.959 11.855 1.00 31.11 292 LEU A N 1
ATOM 2408 C CA . LEU A 1 292 ? -24.173 -23.317 10.548 1.00 31.11 292 LEU A CA 1
ATOM 2409 C C . LEU A 1 292 ? -22.747 -23.825 10.756 1.00 31.11 292 LEU A C 1
ATOM 2411 O O . LEU A 1 292 ? -21.772 -23.077 10.741 1.00 31.11 292 LEU A O 1
ATOM 2415 N N . ASP A 1 293 ? -22.684 -25.131 11.003 1.00 35.28 293 ASP A N 1
ATOM 2416 C CA . ASP A 1 293 ? -21.525 -25.972 10.738 1.00 35.28 293 ASP A CA 1
ATOM 2417 C C . ASP A 1 293 ? -21.104 -25.752 9.276 1.00 35.28 293 ASP A C 1
ATOM 2419 O O . ASP A 1 293 ? -21.868 -26.023 8.347 1.00 35.28 293 ASP A O 1
ATOM 2423 N N . LEU A 1 294 ? -19.922 -25.171 9.077 1.00 31.73 294 LEU A N 1
ATOM 2424 C CA . LEU A 1 294 ? -19.298 -25.019 7.766 1.00 31.73 294 LEU A CA 1
ATOM 2425 C C . LEU A 1 294 ? -18.088 -25.945 7.700 1.00 31.73 294 LEU A C 1
ATOM 2427 O O . LEU A 1 294 ? -16.938 -25.512 7.656 1.00 31.73 294 LEU A O 1
ATOM 2431 N N . SER A 1 295 ? -18.377 -27.241 7.694 1.00 32.81 295 SER A N 1
ATOM 2432 C CA . SER A 1 295 ? -17.528 -28.248 7.075 1.00 32.81 295 SER A CA 1
ATOM 2433 C C . SER A 1 295 ? -17.850 -28.338 5.577 1.00 32.81 295 SER A C 1
ATOM 2435 O O . SER A 1 295 ? -18.617 -29.200 5.161 1.00 32.81 295 SER A O 1
ATOM 2437 N N . VAL A 1 296 ? -17.255 -27.444 4.772 1.00 34.84 296 VAL A N 1
ATOM 2438 C CA . VAL A 1 296 ? -16.881 -27.667 3.354 1.00 34.84 296 VAL A CA 1
ATOM 2439 C C . VAL A 1 296 ? -15.641 -26.839 3.034 1.00 34.84 296 VAL A C 1
ATOM 2441 O O . VAL A 1 296 ? -15.702 -25.603 3.222 1.00 34.84 296 VAL A O 1
#

Secondary structure (DSSP, 8-state):
--SGGG--THHHHHHHSSGGG-HHHHHHHHHHHHHHHT----TTT-GGGG-HHHHHHHHHHHHHHHHHHHHTS---TT-HHHHHHHHHHHHHHHHHHHHHHHB-TTSTT-B-TT-HHHHHHGGGGSTTPPPPHHHHHHHHHHTT-EEEEEETTB-SS---PPTT--EEEEEEETTTEEEEE---S-TT--PPPHHHHHHS-S--HHHHHHHHHHHHSSHHHHHS--TTHHHHHHHHHHHH-TT--HHHHHHHHHHHHHHS---TT-HHHHHHHHHHHHHHHHHHHHTS-S------

Foldseek 3Di:
DDDLPPPDLVLVLVLVPDLVRRPLNVLLLVLLVCLLVVHDDDCQSRLLVVQPVSSVLSNVLSVVLNVCCVPPQDDDPVDPPSVVVSVVVSSVSSSVSVCVLQADPPDPRHGDPPRSSSVSVCLVSDPPDDDHPVNVVSVCVVQVAQEFEAECNHGPDDGDDDPPHHYWYWYCYPVPDIWTFHDDDDPPDPTDTVCCVQVDDPCALVNLLVLLCCVCPDPCNVVDDQPCNVVSVVSNVLSVDPVDGLVNSLVVLVVDLVPDDDDPPRPSVVSSVVSNVSNVSVVVVVPDPDDDDPPD

Organism: NCBI:txid2184757

Radius of gyration: 26.31 Å; chains: 1; bounding box: 65×51×73 Å